Protein AF-A0A7S2XD18-F1 (afdb_monomer)

Structure (mmCIF, N/CA/C/O backbone):
data_AF-A0A7S2XD18-F1
#
_entry.id   AF-A0A7S2XD18-F1
#
loop_
_atom_site.group_PDB
_atom_site.id
_atom_site.type_symbol
_atom_site.label_atom_id
_atom_site.label_alt_id
_atom_site.label_comp_id
_atom_site.label_asym_id
_atom_site.label_entity_id
_atom_site.label_seq_id
_atom_site.pdbx_PDB_ins_code
_atom_site.Cartn_x
_atom_site.Cartn_y
_atom_site.Cartn_z
_atom_site.occupancy
_atom_site.B_iso_or_equiv
_atom_site.auth_seq_id
_atom_site.auth_comp_id
_atom_site.auth_asym_id
_atom_site.auth_atom_id
_atom_site.pdbx_PDB_model_num
ATOM 1 N N . VAL A 1 1 ? -4.435 -22.386 -17.577 1.00 30.14 1 VAL A N 1
ATOM 2 C CA . VAL A 1 1 ? -3.535 -21.471 -16.841 1.00 30.14 1 VAL A CA 1
ATOM 3 C C . VAL A 1 1 ? -3.548 -20.184 -17.630 1.00 30.14 1 VAL A C 1
ATOM 5 O O . VAL A 1 1 ? -3.120 -20.205 -18.775 1.00 30.14 1 VAL A O 1
ATOM 8 N N . ASP A 1 2 ? -4.208 -19.166 -17.094 1.00 24.86 2 ASP A N 1
ATOM 9 C CA . ASP A 1 2 ? -4.514 -17.919 -17.797 1.00 24.86 2 ASP A CA 1
ATOM 10 C C . ASP A 1 2 ? -3.217 -17.136 -18.075 1.00 24.86 2 ASP A C 1
ATOM 12 O O . ASP A 1 2 ? -2.411 -16.935 -17.165 1.00 24.86 2 ASP A O 1
ATOM 16 N N . GLN A 1 3 ? -2.965 -16.776 -19.336 1.00 26.70 3 GLN A N 1
ATOM 17 C CA . GLN A 1 3 ? -1.695 -16.186 -19.798 1.00 26.70 3 GLN A CA 1
ATOM 18 C C . GLN A 1 3 ? -1.541 -14.700 -19.425 1.00 26.70 3 GLN A C 1
ATOM 20 O O . GLN A 1 3 ? -0.459 -14.142 -19.593 1.00 26.70 3 GLN A O 1
ATOM 25 N N . ASN A 1 4 ? -2.579 -14.093 -18.842 1.00 27.31 4 ASN A N 1
ATOM 26 C CA . ASN A 1 4 ? -2.616 -12.675 -18.479 1.00 27.31 4 ASN A CA 1
ATOM 27 C C . ASN A 1 4 ? -2.188 -12.371 -17.026 1.00 27.31 4 ASN A C 1
ATOM 29 O O . ASN A 1 4 ? -2.134 -11.209 -16.638 1.00 27.31 4 ASN A O 1
ATOM 33 N N . ASP A 1 5 ? -1.848 -13.379 -16.213 1.00 35.34 5 ASP A N 1
ATOM 34 C CA . ASP A 1 5 ? -1.562 -13.198 -14.771 1.00 35.34 5 ASP A CA 1
ATOM 35 C C . ASP A 1 5 ? -0.052 -13.137 -14.435 1.00 35.34 5 ASP A C 1
ATOM 37 O O . ASP A 1 5 ? 0.341 -13.152 -13.273 1.00 35.34 5 ASP A O 1
ATOM 41 N N . ILE A 1 6 ? 0.832 -13.088 -15.443 1.00 34.28 6 ILE A N 1
ATOM 42 C CA . ILE A 1 6 ? 2.294 -13.136 -15.224 1.00 34.28 6 ILE A CA 1
ATOM 43 C C . ILE A 1 6 ? 2.855 -11.789 -14.739 1.00 34.28 6 ILE A C 1
ATOM 45 O O . ILE A 1 6 ? 3.889 -11.770 -14.074 1.00 34.28 6 ILE A O 1
ATOM 49 N N . ILE A 1 7 ? 2.185 -10.671 -15.036 1.00 35.84 7 ILE A N 1
ATOM 50 C CA . ILE A 1 7 ? 2.693 -9.331 -14.692 1.00 35.84 7 ILE A CA 1
ATOM 51 C C . ILE A 1 7 ? 1.940 -8.718 -13.508 1.00 35.84 7 ILE A C 1
ATOM 53 O O . ILE A 1 7 ? 2.562 -8.108 -12.640 1.00 35.84 7 ILE A O 1
ATOM 57 N N . GLY A 1 8 ? 0.631 -8.964 -13.390 1.00 29.08 8 GLY A N 1
ATOM 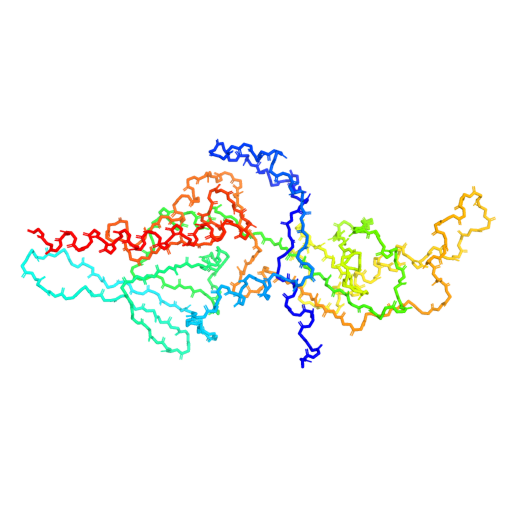58 C CA . GLY A 1 8 ? -0.199 -8.394 -12.322 1.00 29.08 8 GLY A CA 1
ATOM 59 C C . GLY A 1 8 ? 0.145 -8.886 -10.909 1.00 29.08 8 GLY A C 1
ATOM 60 O O . GLY A 1 8 ? 0.028 -8.127 -9.947 1.00 29.08 8 GLY A O 1
ATOM 61 N N . SER A 1 9 ? 0.616 -10.132 -10.753 1.00 32.03 9 SER A N 1
ATOM 62 C CA . SER A 1 9 ? 0.867 -10.718 -9.425 1.00 32.03 9 SER A CA 1
ATOM 63 C C . SER A 1 9 ? 2.211 -10.348 -8.788 1.00 32.03 9 SER A C 1
ATOM 65 O O . SER A 1 9 ? 2.393 -10.579 -7.589 1.00 32.03 9 SER A O 1
ATOM 67 N N . ASP A 1 10 ? 3.144 -9.792 -9.569 1.00 37.97 10 ASP A N 1
ATOM 68 C CA . ASP A 1 10 ? 4.567 -9.679 -9.205 1.00 37.97 10 ASP A CA 1
ATOM 69 C C . ASP A 1 10 ? 5.016 -8.241 -8.879 1.00 37.97 10 ASP A C 1
ATOM 71 O O . ASP A 1 10 ? 6.121 -8.021 -8.380 1.00 37.97 10 ASP A O 1
ATOM 75 N N . ILE A 1 11 ? 4.144 -7.252 -9.086 1.00 41.41 11 ILE A N 1
ATOM 76 C CA . ILE A 1 11 ? 4.423 -5.828 -8.823 1.00 41.41 11 ILE A CA 1
ATOM 77 C C . ILE A 1 11 ? 4.414 -5.509 -7.320 1.00 41.41 11 ILE 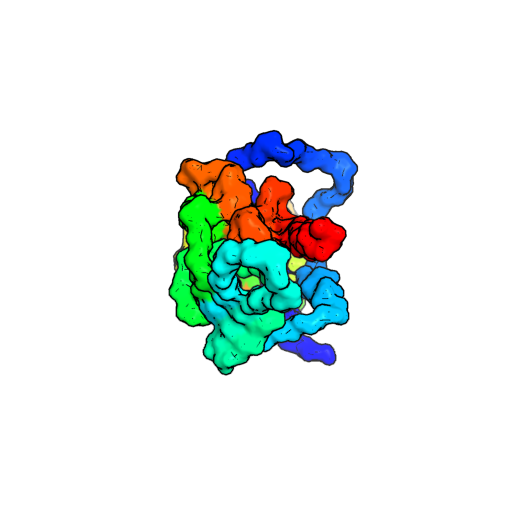A C 1
ATOM 79 O O . ILE A 1 11 ? 5.146 -4.624 -6.849 1.00 41.41 11 ILE A O 1
ATOM 83 N N . TYR A 1 12 ? 3.643 -6.280 -6.548 1.00 40.59 12 TYR A N 1
ATOM 84 C CA . TYR A 1 12 ? 3.527 -6.156 -5.101 1.00 40.59 12 TYR A CA 1
ATOM 85 C C . TYR A 1 12 ? 4.813 -6.641 -4.410 1.00 40.59 12 TYR A C 1
ATOM 87 O O . TYR A 1 12 ? 5.001 -7.825 -4.138 1.00 40.59 12 TYR A O 1
ATOM 95 N N . ASN A 1 13 ? 5.643 -5.661 -4.049 1.00 46.59 13 ASN A N 1
ATOM 96 C CA . ASN A 1 13 ? 6.672 -5.710 -3.005 1.00 46.59 13 ASN A CA 1
ATOM 97 C C . ASN A 1 13 ? 8.005 -6.378 -3.379 1.00 46.59 13 ASN A C 1
ATOM 99 O O . ASN A 1 13 ? 8.200 -7.586 -3.286 1.00 46.59 13 ASN A O 1
ATOM 103 N N . PHE A 1 14 ? 8.969 -5.512 -3.707 1.00 39.47 14 PHE A N 1
ATOM 104 C CA . PHE A 1 14 ? 10.392 -5.835 -3.760 1.00 39.47 14 PHE A CA 1
ATOM 105 C C . PHE A 1 14 ? 11.128 -4.672 -3.100 1.00 39.47 14 PHE A C 1
ATOM 107 O O . PHE A 1 14 ? 11.166 -3.599 -3.694 1.00 39.47 14 PHE A O 1
ATOM 114 N N . GLN A 1 15 ? 11.618 -4.842 -1.870 1.00 41.03 15 GLN A N 1
ATOM 115 C CA . GLN A 1 15 ? 12.517 -3.874 -1.242 1.00 41.03 15 GLN A CA 1
ATOM 116 C C . GLN A 1 15 ? 13.242 -4.497 -0.047 1.00 41.03 15 GLN A C 1
ATOM 118 O O . GLN A 1 15 ? 12.698 -4.558 1.047 1.00 41.03 15 GLN A O 1
ATOM 123 N N . TYR A 1 16 ? 14.474 -4.942 -0.274 1.00 34.84 16 TYR A N 1
ATOM 124 C CA . TYR A 1 16 ? 15.559 -4.925 0.707 1.00 34.84 16 TYR A CA 1
ATOM 125 C C . TYR A 1 16 ? 16.858 -4.866 -0.101 1.00 34.84 16 TYR A C 1
ATOM 127 O O . TYR A 1 16 ? 17.108 -5.747 -0.922 1.00 34.84 16 TYR A O 1
ATOM 135 N N . SER A 1 17 ? 17.546 -3.721 -0.025 1.00 28.25 17 SER A N 1
ATOM 136 C CA . SER A 1 17 ? 19.014 -3.566 -0.157 1.00 28.25 17 SER A CA 1
ATOM 137 C C . SER A 1 17 ? 19.467 -2.128 -0.448 1.00 28.25 17 SER A C 1
ATOM 139 O O . SER A 1 17 ? 20.645 -1.844 -0.277 1.00 28.25 17 SER A O 1
ATOM 141 N N . LEU A 1 18 ? 18.588 -1.183 -0.806 1.00 31.05 18 LEU A N 1
ATOM 142 C CA . LEU A 1 18 ? 18.989 0.224 -0.994 1.00 31.05 18 LEU A CA 1
ATOM 143 C C . LEU A 1 18 ? 17.990 1.193 -0.355 1.00 31.05 18 LEU A C 1
ATOM 145 O O . LEU A 1 18 ? 17.278 1.933 -1.023 1.00 31.05 18 LEU A O 1
ATOM 149 N N . GLN A 1 19 ? 17.919 1.174 0.976 1.00 34.31 19 GLN A N 1
ATOM 150 C CA . GLN A 1 19 ? 17.353 2.290 1.736 1.00 34.31 19 GLN A CA 1
ATOM 151 C C . GLN A 1 19 ? 18.447 3.332 1.971 1.00 34.31 19 GLN A C 1
ATOM 153 O O . GLN A 1 19 ? 19.072 3.355 3.026 1.00 34.31 19 GLN A O 1
ATOM 158 N N . LEU A 1 20 ? 18.680 4.194 0.986 1.00 27.36 20 LEU A N 1
ATOM 159 C CA . LEU A 1 20 ? 19.394 5.450 1.196 1.00 27.36 20 LEU A CA 1
ATOM 160 C C . LEU A 1 20 ? 18.692 6.549 0.403 1.00 27.36 20 LEU A C 1
ATOM 162 O O . LEU A 1 20 ? 19.089 6.880 -0.708 1.00 27.36 20 LEU A O 1
ATOM 166 N N . ASP A 1 21 ? 17.664 7.142 1.006 1.00 29.78 21 ASP A N 1
ATOM 167 C CA . ASP A 1 21 ? 17.426 8.562 0.781 1.00 29.78 21 ASP A CA 1
ATOM 168 C C . ASP A 1 21 ? 18.203 9.315 1.866 1.00 29.78 21 ASP A C 1
ATOM 170 O O . ASP A 1 21 ? 17.867 9.269 3.050 1.00 29.78 21 ASP A O 1
ATOM 174 N N . VAL A 1 22 ? 19.292 9.972 1.466 1.00 26.02 22 VAL A N 1
ATOM 175 C CA . VAL A 1 22 ? 20.216 10.692 2.360 1.00 26.02 22 VAL A CA 1
ATOM 176 C C . VAL A 1 22 ? 19.515 11.867 3.069 1.00 26.02 22 VAL A C 1
ATOM 178 O O . VAL A 1 22 ? 20.040 12.410 4.040 1.00 26.02 22 VAL A O 1
ATOM 181 N N . ARG A 1 23 ? 18.300 12.251 2.645 1.00 27.81 23 ARG A N 1
ATOM 182 C CA . ARG A 1 23 ? 17.529 13.347 3.257 1.00 27.81 23 ARG A CA 1
ATOM 183 C C . ARG A 1 23 ? 16.490 12.907 4.289 1.00 27.81 23 ARG A C 1
ATOM 185 O O . ARG A 1 23 ? 16.097 13.732 5.118 1.00 27.81 23 ARG A O 1
ATOM 192 N N . VAL A 1 24 ? 16.086 11.637 4.310 1.00 33.94 24 VAL A N 1
ATOM 193 C CA . VAL A 1 24 ? 15.175 11.098 5.332 1.00 33.94 24 VAL A CA 1
ATOM 194 C C . VAL A 1 24 ? 16.001 10.270 6.305 1.00 33.94 24 VAL A C 1
ATOM 196 O O . VAL A 1 24 ? 16.138 9.059 6.169 1.00 33.94 24 VAL A O 1
ATOM 199 N N . ALA A 1 25 ? 16.599 10.951 7.284 1.00 30.05 25 ALA A N 1
ATOM 200 C CA . ALA A 1 25 ? 17.365 10.318 8.347 1.00 30.05 25 ALA A CA 1
ATOM 201 C C . ALA A 1 25 ? 16.532 9.218 9.031 1.00 30.05 25 ALA A C 1
ATOM 203 O O . ALA A 1 25 ? 15.645 9.504 9.836 1.00 30.05 25 ALA A O 1
ATOM 204 N N . GLN A 1 26 ? 16.830 7.952 8.730 1.00 38.09 26 GLN A N 1
ATOM 205 C CA . GLN A 1 26 ? 16.407 6.837 9.563 1.00 38.09 26 GLN A CA 1
ATOM 206 C C . GLN A 1 26 ? 17.171 6.954 10.883 1.00 38.09 26 GLN A C 1
ATOM 208 O O . GLN A 1 26 ? 18.347 6.601 10.982 1.00 38.09 26 GLN A O 1
ATOM 213 N N . THR A 1 27 ? 16.523 7.482 11.918 1.00 37.97 27 THR A N 1
ATOM 214 C CA . THR A 1 27 ? 17.028 7.293 13.274 1.00 37.97 27 THR A CA 1
ATOM 215 C C . THR A 1 27 ? 16.913 5.802 13.576 1.00 37.97 27 THR A C 1
ATOM 217 O O . THR A 1 27 ? 15.854 5.200 13.436 1.00 37.97 27 THR A O 1
ATOM 220 N N . ARG A 1 28 ? 18.029 5.156 13.915 1.00 45.81 28 ARG A N 1
ATOM 221 C CA . ARG A 1 28 ? 18.042 3.747 14.322 1.00 45.81 28 ARG A CA 1
ATOM 222 C C . ARG A 1 28 ? 17.102 3.597 15.523 1.00 45.81 28 ARG A C 1
ATOM 224 O O . ARG A 1 28 ? 17.262 4.350 16.481 1.00 45.81 28 ARG A O 1
ATOM 231 N N . ASN A 1 29 ? 16.128 2.680 15.487 1.00 51.81 29 ASN A N 1
ATOM 232 C CA . ASN A 1 29 ? 15.270 2.434 16.651 1.00 51.81 29 ASN A CA 1
ATOM 233 C C . ASN A 1 29 ? 16.146 1.895 17.794 1.00 51.81 29 ASN A C 1
ATOM 235 O O . ASN A 1 29 ? 16.618 0.764 17.687 1.00 51.81 29 ASN A O 1
ATOM 239 N N . PRO A 1 30 ? 16.367 2.643 18.891 1.00 50.69 30 PRO A N 1
ATOM 240 C CA . PRO A 1 30 ? 17.243 2.189 19.968 1.00 50.69 30 PRO A CA 1
ATOM 241 C C . PRO A 1 30 ? 16.679 0.969 20.716 1.00 50.69 30 PRO A C 1
ATOM 243 O O . PRO A 1 30 ? 17.416 0.316 21.448 1.00 50.69 30 PRO A O 1
ATOM 246 N N . LYS A 1 31 ? 15.387 0.645 20.536 1.00 49.69 31 LYS A N 1
ATOM 247 C CA . LYS A 1 31 ? 14.726 -0.525 21.138 1.00 49.69 31 LYS A CA 1
ATOM 248 C C . LYS A 1 31 ? 14.892 -1.816 20.323 1.00 49.69 31 LYS A C 1
ATOM 250 O O . LYS A 1 31 ? 14.541 -2.881 20.822 1.00 49.69 31 LYS A O 1
ATOM 255 N N . VAL A 1 32 ? 15.392 -1.742 19.086 1.00 46.91 32 VAL A N 1
ATOM 256 C CA . VAL A 1 32 ? 15.634 -2.915 18.231 1.00 46.91 32 VAL A CA 1
ATOM 257 C C . VAL A 1 32 ? 17.139 -3.152 18.182 1.00 46.91 32 VAL A C 1
ATOM 259 O O . VAL A 1 32 ? 17.897 -2.299 17.723 1.00 46.91 32 VAL A O 1
ATOM 262 N N . GLY A 1 33 ? 17.576 -4.302 18.704 1.00 43.06 33 GLY A N 1
ATOM 263 C CA . GLY A 1 33 ? 18.982 -4.703 18.669 1.00 43.06 33 GLY A CA 1
ATOM 264 C C . GLY A 1 33 ? 19.528 -4.776 17.235 1.00 43.06 33 GLY A C 1
ATOM 265 O O . GLY A 1 33 ? 18.753 -4.818 16.277 1.00 43.06 33 GLY A O 1
ATOM 266 N N . PRO A 1 34 ? 20.860 -4.777 17.046 1.00 40.34 34 PRO A N 1
ATOM 267 C CA . PRO A 1 34 ? 21.442 -5.008 15.729 1.00 40.34 34 PRO A CA 1
ATOM 268 C C . PRO A 1 34 ? 20.911 -6.326 15.150 1.00 40.34 34 PRO A C 1
ATOM 270 O O . PRO A 1 34 ? 20.865 -7.334 15.853 1.00 40.34 34 PRO A O 1
ATOM 273 N N . ILE A 1 35 ? 20.518 -6.310 13.872 1.00 44.97 35 ILE A N 1
ATOM 274 C CA . ILE A 1 35 ? 20.245 -7.541 13.122 1.00 44.97 35 ILE A CA 1
ATOM 275 C C . ILE A 1 35 ? 21.529 -8.369 13.190 1.00 44.97 35 ILE A C 1
ATOM 277 O O . ILE A 1 35 ? 22.592 -7.875 12.808 1.00 44.97 35 ILE A O 1
ATOM 281 N N . ASN A 1 36 ? 21.445 -9.575 13.750 1.00 38.62 36 ASN A N 1
ATOM 282 C CA . ASN A 1 36 ? 22.604 -10.433 13.930 1.00 38.62 36 ASN A CA 1
ATOM 283 C C . ASN A 1 36 ? 23.102 -10.884 12.545 1.00 38.62 36 ASN A C 1
ATOM 285 O O . ASN A 1 36 ? 22.368 -11.583 11.846 1.00 38.62 36 ASN A O 1
ATOM 289 N N . PRO A 1 37 ? 24.335 -10.539 12.131 1.00 42.09 37 PRO A N 1
ATOM 290 C CA . PRO A 1 37 ? 24.884 -10.998 10.854 1.00 42.09 37 PRO A CA 1
ATOM 291 C C . PRO A 1 37 ? 24.956 -12.532 10.752 1.00 42.09 37 PRO A C 1
ATOM 293 O O . PRO A 1 37 ? 25.042 -13.073 9.652 1.00 42.09 37 PRO A O 1
ATOM 296 N N . ALA A 1 38 ? 24.909 -13.234 11.892 1.00 41.16 38 ALA A N 1
ATOM 297 C CA . ALA A 1 38 ? 24.944 -14.691 11.975 1.00 41.16 38 ALA A CA 1
ATOM 298 C C . ALA A 1 38 ? 23.645 -15.395 11.532 1.00 41.16 38 ALA A C 1
ATOM 300 O O . ALA A 1 38 ? 23.657 -16.617 11.403 1.00 41.16 38 ALA A O 1
ATOM 301 N N . ASP A 1 39 ? 22.559 -14.668 11.231 1.00 48.44 39 ASP A N 1
ATOM 302 C CA . ASP A 1 39 ? 21.312 -15.267 10.715 1.00 48.44 39 ASP A CA 1
ATOM 303 C C . ASP A 1 39 ? 21.410 -15.689 9.224 1.00 48.44 39 ASP A C 1
ATOM 305 O O . ASP A 1 39 ? 20.464 -16.227 8.650 1.00 48.44 39 ASP A O 1
ATOM 309 N N . GLY A 1 40 ? 22.583 -15.514 8.595 1.00 41.56 40 GLY A N 1
ATOM 310 C CA . GLY A 1 40 ? 23.129 -16.415 7.565 1.00 41.56 40 GLY A CA 1
ATOM 311 C C . GLY A 1 40 ? 22.492 -16.425 6.169 1.00 41.56 40 GLY A C 1
ATOM 312 O O . GLY A 1 40 ? 23.075 -16.988 5.242 1.00 41.56 40 GLY A O 1
ATOM 313 N N . ALA A 1 41 ? 21.343 -15.796 5.954 1.00 52.44 41 ALA A N 1
ATOM 314 C CA . ALA A 1 41 ? 20.733 -15.691 4.634 1.00 52.44 41 ALA A CA 1
ATOM 315 C C . ALA A 1 41 ? 20.684 -14.221 4.213 1.00 52.44 41 ALA A C 1
ATOM 317 O O . ALA A 1 41 ? 19.779 -13.495 4.606 1.00 52.44 41 ALA A O 1
ATOM 318 N N . GLY A 1 42 ? 21.661 -13.778 3.414 1.00 57.03 42 GLY A N 1
ATOM 319 C CA . GLY A 1 42 ? 21.575 -12.481 2.733 1.00 57.03 42 GLY A CA 1
ATOM 320 C C . GLY A 1 42 ? 20.281 -12.343 1.919 1.00 57.03 42 GLY A C 1
ATOM 321 O O . GLY A 1 42 ? 19.594 -13.338 1.674 1.00 57.03 42 GLY A O 1
ATOM 322 N N . ASP A 1 43 ? 19.966 -11.120 1.486 1.00 67.50 43 ASP A N 1
ATOM 323 C CA . ASP A 1 43 ? 18.706 -10.794 0.809 1.00 67.50 43 ASP A CA 1
ATOM 324 C C . ASP A 1 43 ? 18.364 -11.780 -0.325 1.00 67.50 43 ASP A C 1
ATOM 326 O O . ASP A 1 43 ? 19.209 -12.173 -1.138 1.00 67.50 43 ASP A O 1
ATOM 330 N N . ARG A 1 44 ? 17.096 -12.211 -0.367 1.00 72.56 44 ARG A N 1
ATOM 331 C CA . ARG A 1 44 ? 16.576 -13.182 -1.340 1.00 72.56 44 ARG A CA 1
ATOM 332 C C . ARG A 1 44 ? 15.385 -12.611 -2.097 1.00 72.56 44 ARG A C 1
ATOM 334 O O . ARG A 1 44 ? 14.519 -11.958 -1.518 1.00 72.56 44 ARG A O 1
ATOM 341 N N . LEU A 1 45 ? 15.292 -12.953 -3.380 1.00 70.44 45 LEU A N 1
ATOM 342 C CA . LEU A 1 45 ? 14.119 -12.688 -4.209 1.00 70.44 45 LEU A CA 1
ATOM 343 C C . LEU A 1 45 ? 13.219 -13.928 -4.278 1.00 70.44 45 LEU A C 1
ATOM 345 O O . LEU A 1 45 ? 13.668 -15.029 -4.593 1.00 70.44 45 LEU A O 1
ATOM 349 N N . LEU A 1 46 ? 11.920 -13.737 -4.042 1.00 75.06 46 LEU A N 1
ATOM 350 C CA . LEU A 1 46 ? 10.904 -14.753 -4.308 1.00 75.06 46 LEU A CA 1
ATOM 351 C C . LEU A 1 46 ? 10.538 -14.737 -5.799 1.00 75.06 46 LEU A C 1
ATOM 353 O O . LEU A 1 46 ? 9.580 -14.085 -6.205 1.00 75.06 46 LEU A O 1
ATOM 357 N N . CYS A 1 47 ? 11.271 -15.483 -6.630 1.00 72.19 47 CYS A N 1
ATOM 358 C CA . CYS A 1 47 ? 11.107 -15.473 -8.095 1.00 72.19 47 CYS A CA 1
ATOM 359 C C . CYS A 1 47 ? 9.728 -15.952 -8.601 1.00 72.19 47 CYS A C 1
ATOM 361 O O . CYS A 1 47 ? 9.401 -15.788 -9.776 1.00 72.19 47 CYS A O 1
ATOM 363 N N . LYS A 1 48 ? 8.904 -16.557 -7.739 1.00 73.50 48 LYS A N 1
ATOM 364 C CA . LYS A 1 48 ? 7.511 -16.940 -8.043 1.00 73.50 48 LYS A CA 1
ATOM 365 C C . LYS A 1 48 ? 6.479 -15.879 -7.623 1.00 73.50 48 LYS A C 1
ATOM 367 O O . LYS A 1 48 ? 5.287 -16.145 -7.730 1.00 73.50 48 LYS A O 1
ATOM 372 N N . GLY A 1 49 ? 6.936 -14.725 -7.137 1.00 71.88 49 GLY A N 1
ATOM 373 C CA . GLY A 1 49 ? 6.094 -13.668 -6.585 1.00 71.88 49 GLY A CA 1
ATOM 374 C C . GLY A 1 49 ? 5.682 -13.933 -5.133 1.00 71.88 49 GLY A C 1
ATOM 375 O O . GLY A 1 49 ? 5.600 -15.077 -4.677 1.00 71.88 49 GLY A O 1
ATOM 376 N N . TYR A 1 50 ? 5.397 -12.860 -4.389 1.00 72.94 50 TYR A N 1
ATOM 377 C CA . TYR A 1 50 ? 4.907 -12.947 -3.006 1.00 72.94 50 TYR A CA 1
ATOM 378 C C . TYR A 1 50 ? 3.453 -13.439 -2.925 1.00 72.94 50 TYR A C 1
ATOM 380 O O . TYR A 1 50 ? 3.072 -14.083 -1.948 1.00 72.94 50 TYR A O 1
ATOM 388 N N . SER A 1 51 ? 2.626 -13.160 -3.939 1.00 78.56 51 SER A N 1
ATOM 389 C CA . SER A 1 51 ? 1.185 -13.441 -3.886 1.00 78.56 51 SER A CA 1
ATOM 390 C C . SER A 1 51 ? 0.855 -14.940 -3.769 1.00 78.56 51 SER A C 1
ATOM 392 O O . SER A 1 51 ? 0.146 -15.304 -2.825 1.00 78.56 51 SER A O 1
ATOM 394 N N . PRO A 1 52 ? 1.382 -15.848 -4.619 1.00 72.88 52 PRO A N 1
ATOM 395 C CA . PRO A 1 52 ? 1.071 -17.275 -4.504 1.00 72.88 52 PRO A CA 1
ATOM 396 C C . PRO A 1 52 ? 1.589 -17.907 -3.210 1.00 72.88 52 PRO A C 1
ATOM 398 O O . PRO A 1 52 ? 0.907 -18.739 -2.615 1.00 72.88 52 PRO A O 1
ATOM 401 N N . PHE A 1 53 ? 2.791 -17.511 -2.783 1.00 75.12 53 PHE A N 1
ATOM 402 C CA . PHE A 1 53 ? 3.475 -18.104 -1.635 1.00 75.12 53 PHE A CA 1
ATOM 403 C C . PHE A 1 53 ? 2.943 -17.598 -0.295 1.00 75.12 53 PHE A C 1
ATOM 405 O O . PHE A 1 53 ? 2.783 -18.391 0.626 1.00 75.12 53 PHE A O 1
ATOM 412 N N . LEU A 1 54 ? 2.673 -16.296 -0.180 1.00 79.31 54 LEU A N 1
ATOM 413 C CA . LEU A 1 54 ? 2.297 -15.674 1.085 1.00 79.31 54 LEU A CA 1
ATOM 414 C C . LEU A 1 54 ? 0.805 -15.352 1.126 1.00 79.31 54 LEU A C 1
ATOM 416 O O . LEU A 1 54 ? 0.087 -15.882 1.965 1.00 79.31 54 LEU A O 1
ATOM 420 N N . VAL A 1 55 ? 0.317 -14.509 0.213 1.00 82.56 55 VAL A N 1
ATOM 421 C CA . VAL A 1 55 ? -1.051 -13.966 0.294 1.00 82.56 55 VAL A CA 1
ATOM 422 C C . VAL A 1 55 ? -2.097 -15.060 0.084 1.00 82.56 55 VAL A C 1
ATOM 424 O O . VAL A 1 55 ? -2.954 -15.267 0.941 1.00 82.56 55 VAL A O 1
ATOM 427 N N . LYS A 1 56 ? -2.007 -15.809 -1.024 1.00 86.00 56 LYS A N 1
ATOM 428 C CA . LYS A 1 56 ? -2.941 -16.905 -1.337 1.00 86.00 56 LYS A CA 1
ATOM 429 C C . LYS A 1 56 ? -2.830 -18.046 -0.321 1.00 86.00 56 LYS A C 1
ATOM 431 O O . LYS A 1 56 ? -3.839 -18.662 0.013 1.00 86.00 56 LYS A O 1
ATOM 436 N N . HIS A 1 57 ? -1.626 -18.305 0.191 1.00 89.50 57 HIS A N 1
ATOM 437 C CA . HIS A 1 57 ? -1.403 -19.314 1.223 1.00 89.50 57 HIS A CA 1
ATOM 438 C C . HIS A 1 57 ? -2.075 -18.936 2.548 1.00 89.50 57 HIS A C 1
ATOM 440 O O . HIS A 1 57 ? -2.849 -19.730 3.077 1.00 89.50 57 HIS A O 1
ATOM 446 N N . LEU A 1 58 ? -1.841 -17.718 3.051 1.00 89.69 58 LEU A N 1
ATOM 447 C CA . LEU A 1 58 ? -2.434 -17.231 4.301 1.00 89.69 58 LEU A CA 1
ATOM 448 C C . LEU A 1 58 ? -3.956 -17.069 4.205 1.00 89.69 58 LEU A C 1
ATOM 450 O O . LEU A 1 58 ? -4.656 -17.285 5.187 1.00 89.69 58 LEU A O 1
ATOM 454 N N . ALA A 1 59 ? -4.483 -16.737 3.024 1.00 91.25 59 ALA A N 1
ATOM 455 C CA . ALA A 1 59 ? -5.922 -16.630 2.799 1.00 91.25 59 ALA A CA 1
ATOM 456 C C . ALA A 1 59 ? -6.644 -17.993 2.769 1.00 91.25 59 ALA A C 1
ATOM 458 O O . ALA A 1 59 ? -7.876 -18.041 2.827 1.00 91.25 59 ALA A O 1
ATOM 459 N N . LYS A 1 60 ? -5.920 -19.117 2.669 1.00 94.12 60 LYS A N 1
ATOM 460 C CA . LYS A 1 60 ? -6.530 -20.447 2.572 1.00 94.12 60 LYS A CA 1
ATOM 461 C C . LYS A 1 60 ? -7.328 -20.766 3.840 1.00 94.12 60 LYS A C 1
ATOM 463 O O . LYS A 1 60 ? -6.794 -20.790 4.941 1.00 94.12 60 LYS A O 1
ATOM 468 N N . GLY A 1 61 ? -8.619 -21.052 3.670 1.00 94.25 61 GLY A N 1
ATOM 469 C CA . GLY A 1 61 ? -9.533 -21.330 4.784 1.00 94.25 61 GLY A CA 1
ATOM 470 C C . GLY A 1 61 ? -10.076 -20.079 5.484 1.00 94.25 61 GLY A C 1
ATOM 471 O O . GLY A 1 61 ? -10.896 -20.206 6.392 1.00 94.25 61 GLY A O 1
ATOM 472 N N . MET A 1 62 ? -9.682 -18.876 5.052 1.00 94.69 62 MET A N 1
ATOM 473 C CA . MET A 1 62 ? -10.268 -17.623 5.520 1.00 94.69 62 MET A CA 1
ATOM 474 C C . MET A 1 62 ? -11.439 -17.200 4.630 1.00 94.69 62 MET A C 1
ATOM 476 O O . MET A 1 62 ? -11.418 -17.351 3.409 1.00 94.69 62 MET A O 1
ATOM 480 N N . ARG A 1 63 ? -12.463 -16.596 5.238 1.00 95.38 63 ARG A N 1
ATOM 481 C CA . ARG A 1 63 ? -13.522 -15.909 4.492 1.00 95.38 63 ARG A CA 1
ATOM 482 C C . ARG A 1 63 ? -13.035 -14.515 4.089 1.00 95.38 63 ARG A C 1
ATOM 484 O O . ARG A 1 63 ? -13.208 -13.557 4.839 1.00 95.38 63 ARG A O 1
ATOM 491 N N . CYS A 1 64 ? -12.451 -14.403 2.903 1.00 94.00 64 CYS A N 1
ATOM 492 C CA . CYS A 1 64 ? -12.038 -13.127 2.318 1.00 94.00 64 CYS A CA 1
ATOM 493 C C . CYS A 1 64 ? -13.174 -12.543 1.465 1.00 94.00 64 CYS A C 1
ATOM 495 O O . CYS A 1 64 ? -13.632 -13.181 0.522 1.00 94.00 64 CYS A O 1
ATOM 497 N N . MET A 1 65 ? -13.639 -11.335 1.795 1.00 94.75 65 MET A N 1
ATOM 498 C CA . MET A 1 65 ? -14.699 -10.645 1.049 1.00 94.75 65 MET A CA 1
ATOM 499 C C . MET A 1 65 ? -14.087 -9.512 0.222 1.00 94.75 65 MET A C 1
ATOM 501 O O . MET A 1 65 ? -13.763 -8.458 0.764 1.00 94.75 65 MET A O 1
ATOM 505 N N . THR A 1 66 ? -13.901 -9.740 -1.078 1.00 93.81 66 THR A N 1
ATOM 506 C CA . THR A 1 66 ? -13.386 -8.735 -2.021 1.00 93.81 66 THR A CA 1
ATOM 507 C C . THR A 1 66 ? -14.497 -7.787 -2.486 1.00 93.81 66 THR A C 1
ATOM 509 O O . THR A 1 66 ? -15.684 -8.057 -2.292 1.00 93.81 66 THR A O 1
ATOM 512 N N . GLY A 1 67 ? -14.123 -6.626 -3.035 1.00 94.00 67 GLY A N 1
ATOM 513 C CA . GLY A 1 67 ? -15.081 -5.597 -3.472 1.00 94.00 67 GLY A CA 1
ATOM 514 C C . GLY A 1 67 ? -15.839 -4.899 -2.332 1.00 94.00 67 GLY A C 1
ATOM 515 O O . GLY A 1 67 ? -16.765 -4.136 -2.585 1.00 94.00 67 GLY A O 1
ATOM 516 N N . LYS A 1 68 ? -15.469 -5.148 -1.068 1.00 96.19 68 LYS A N 1
ATOM 517 C CA . LYS A 1 68 ? -16.098 -4.553 0.120 1.00 96.19 68 LYS A CA 1
ATOM 518 C C . LYS A 1 68 ? -15.240 -3.420 0.685 1.00 96.19 68 LYS A C 1
ATOM 520 O O . LYS A 1 68 ? -14.474 -3.628 1.621 1.00 96.19 68 LYS A O 1
ATOM 525 N N . SER A 1 69 ? -15.385 -2.211 0.140 1.00 97.44 69 SER A N 1
ATOM 526 C CA . SER A 1 69 ? -14.731 -1.020 0.704 1.00 97.44 69 SER A CA 1
ATOM 527 C C . SER A 1 69 ? -15.455 -0.565 1.974 1.00 97.44 69 SER A C 1
ATOM 529 O O . SER A 1 69 ? -16.641 -0.230 1.933 1.00 97.44 69 SER A O 1
ATOM 531 N N . VAL A 1 70 ? -14.765 -0.588 3.116 1.00 98.12 70 VAL A N 1
ATOM 532 C CA . VAL A 1 70 ? -15.306 -0.127 4.404 1.00 98.12 70 VAL A CA 1
ATOM 533 C C . VAL A 1 70 ? -15.385 1.400 4.402 1.00 98.12 70 VAL A C 1
ATOM 535 O O . VAL A 1 70 ? -14.422 2.077 4.070 1.00 98.12 70 VAL A O 1
ATOM 538 N N . GLN A 1 71 ? -16.535 1.941 4.801 1.00 97.94 71 GLN A N 1
ATOM 539 C CA . GLN A 1 71 ? -16.770 3.383 4.914 1.00 97.94 71 GLN A CA 1
ATOM 540 C C . GLN A 1 71 ? -16.875 3.838 6.369 1.00 97.94 71 GLN A C 1
ATOM 542 O O . GLN A 1 71 ? -16.525 4.971 6.696 1.00 97.94 71 GLN A O 1
ATOM 547 N N . ARG A 1 72 ? -17.407 2.988 7.254 1.00 98.06 72 ARG A N 1
ATOM 548 C CA . ARG A 1 72 ? -17.651 3.361 8.650 1.00 98.06 72 ARG A CA 1
ATOM 549 C C . ARG A 1 72 ? -17.484 2.186 9.600 1.00 98.06 72 ARG A C 1
ATOM 551 O O . ARG A 1 72 ? -17.970 1.090 9.324 1.00 98.06 72 ARG A O 1
ATOM 558 N N . ILE A 1 73 ? -16.851 2.452 10.739 1.00 97.69 73 ILE A N 1
ATOM 559 C CA . ILE A 1 73 ? -16.743 1.542 11.880 1.00 97.69 73 ILE A CA 1
ATOM 560 C C . ILE A 1 73 ? -17.380 2.239 13.083 1.00 97.69 73 ILE A C 1
ATOM 562 O O . ILE A 1 73 ? -16.813 3.191 13.619 1.00 97.69 73 ILE A O 1
ATOM 566 N N . SER A 1 74 ? -18.553 1.760 13.498 1.00 96.38 74 SER A N 1
ATOM 567 C CA . SER A 1 74 ? -19.320 2.318 14.614 1.00 96.38 74 SER A CA 1
ATOM 568 C C . SER A 1 74 ? -19.282 1.378 15.820 1.00 96.38 74 SER A C 1
ATOM 570 O O . SER A 1 74 ? -19.772 0.246 15.776 1.00 96.38 74 SER A O 1
ATOM 572 N N . ILE A 1 75 ? -18.707 1.862 16.914 1.00 92.12 75 ILE A N 1
ATOM 573 C CA . ILE A 1 75 ? -18.669 1.235 18.225 1.00 92.12 75 ILE A CA 1
ATOM 574 C C . ILE A 1 75 ? -19.811 1.831 19.057 1.00 92.12 75 ILE A C 1
ATOM 576 O O . ILE A 1 75 ? -19.803 3.025 19.358 1.00 92.12 75 ILE A O 1
ATOM 580 N N . PRO A 1 76 ? -20.807 1.030 19.453 1.00 84.75 76 PRO A N 1
ATOM 581 C CA . PRO A 1 76 ? -21.939 1.528 20.222 1.00 84.75 76 PRO A CA 1
ATOM 582 C C . PRO A 1 76 ? -21.497 2.121 21.566 1.00 84.75 76 PRO A C 1
ATOM 584 O O . PRO A 1 76 ? -20.688 1.529 22.283 1.00 84.75 76 PRO A O 1
ATOM 587 N N . HIS A 1 77 ? -22.064 3.278 21.925 1.00 67.31 77 HIS A N 1
ATOM 588 C CA . HIS A 1 77 ? -21.769 3.970 23.179 1.00 67.31 77 HIS A CA 1
ATOM 589 C C . HIS A 1 77 ? -21.970 3.052 24.394 1.00 67.31 77 HIS A C 1
ATOM 591 O O . HIS A 1 77 ? -23.084 2.630 24.718 1.00 67.31 77 HIS A O 1
ATOM 597 N N . LEU A 1 78 ? -20.879 2.783 25.110 1.00 56.69 78 LEU A N 1
ATOM 598 C CA . LEU A 1 78 ? -20.907 2.133 26.413 1.00 56.69 78 LEU A CA 1
ATOM 599 C C . LEU A 1 78 ? -21.425 3.146 27.444 1.00 56.69 78 LEU A C 1
ATOM 601 O O . LEU A 1 78 ? -20.650 3.926 27.994 1.00 56.69 78 LEU A O 1
ATOM 605 N N . LYS A 1 79 ? -22.730 3.140 27.749 1.00 51.91 79 LYS A N 1
ATOM 606 C CA . LYS A 1 79 ? -23.165 3.674 29.051 1.00 51.91 79 LYS A CA 1
ATOM 607 C C . LYS A 1 79 ? -22.458 2.850 30.142 1.00 51.91 79 LYS A C 1
ATOM 609 O O . LYS A 1 79 ? -22.383 1.625 29.985 1.00 51.91 79 LYS A O 1
ATOM 614 N N . PRO A 1 80 ? -21.935 3.465 31.219 1.00 51.03 80 PRO A N 1
ATOM 615 C CA . PRO A 1 80 ? -21.327 2.717 32.315 1.00 51.03 80 PRO A CA 1
ATOM 616 C C . PRO A 1 80 ? -22.304 1.637 32.795 1.00 51.03 80 PRO A C 1
ATOM 618 O O . PRO A 1 80 ? -23.481 1.909 33.043 1.00 51.03 80 PRO A O 1
ATOM 621 N N . ARG A 1 81 ? -21.841 0.381 32.826 1.00 53.75 81 ARG A N 1
ATOM 622 C CA . ARG A 1 81 ? -22.687 -0.768 33.171 1.00 53.75 81 ARG A CA 1
ATOM 623 C C . ARG A 1 81 ? -23.226 -0.590 34.588 1.00 53.75 81 ARG A C 1
ATOM 625 O O . ARG A 1 81 ? -22.453 -0.463 35.530 1.00 53.75 81 ARG A O 1
ATOM 632 N N . SER A 1 82 ? -24.541 -0.712 34.750 1.00 49.34 82 SER A N 1
ATOM 633 C CA . SER A 1 82 ? -25.096 -1.184 36.019 1.00 49.34 82 SER A CA 1
ATOM 634 C C . SER A 1 82 ? -24.642 -2.632 36.217 1.00 49.34 82 SER A C 1
ATOM 636 O O . SER A 1 82 ? -24.811 -3.463 35.316 1.00 49.34 82 SER A O 1
ATOM 638 N N . ALA A 1 83 ? -24.076 -2.936 37.387 1.00 53.34 83 ALA A N 1
ATOM 639 C CA . ALA A 1 83 ? -23.542 -4.250 37.756 1.00 53.34 83 ALA A CA 1
ATOM 640 C C . ALA A 1 83 ? -24.564 -5.407 37.646 1.00 53.34 83 ALA A C 1
ATOM 642 O O . ALA A 1 83 ? -24.185 -6.569 37.718 1.00 53.34 83 ALA A O 1
ATOM 643 N N . LYS A 1 84 ? -25.857 -5.114 37.432 1.00 45.09 84 LYS A N 1
ATOM 644 C CA . LYS A 1 84 ? -26.952 -6.098 37.442 1.00 45.09 84 LYS A CA 1
ATOM 645 C C . LYS A 1 84 ? -27.474 -6.539 36.062 1.00 45.09 84 LYS A C 1
ATOM 647 O O . LYS A 1 84 ? -28.392 -7.352 36.008 1.00 45.09 84 LYS A O 1
ATOM 652 N N . SER A 1 85 ? -26.937 -6.053 34.935 1.00 48.50 85 SER A N 1
ATOM 653 C CA . SER A 1 85 ? -27.476 -6.403 33.601 1.00 48.50 85 SER A CA 1
ATOM 654 C C . SER A 1 85 ? -26.718 -7.544 32.900 1.00 48.50 85 SER A C 1
ATOM 656 O O . SER A 1 85 ? -25.580 -7.374 32.451 1.00 48.50 85 SER A O 1
ATOM 658 N N . LYS A 1 86 ? -27.397 -8.691 32.727 1.00 51.44 86 LYS A N 1
ATOM 659 C CA . LYS A 1 86 ? -26.971 -9.868 31.933 1.00 51.44 86 LYS A CA 1
ATOM 660 C C . LYS A 1 86 ? -27.099 -9.676 30.400 1.00 51.44 86 LYS A C 1
ATOM 662 O O . LYS A 1 86 ? -27.160 -10.659 29.664 1.00 51.44 86 LYS A O 1
ATOM 667 N N . ARG A 1 87 ? -27.179 -8.445 29.869 1.00 55.22 87 ARG A N 1
ATOM 668 C CA . ARG A 1 87 ? -27.327 -8.225 28.410 1.00 55.22 87 ARG A CA 1
ATOM 669 C C . ARG A 1 87 ? -26.016 -8.445 27.637 1.00 55.22 87 ARG A C 1
ATOM 671 O O . ARG A 1 87 ? -24.938 -8.065 28.096 1.00 55.22 87 ARG A O 1
ATOM 678 N N . ARG A 1 88 ? -26.134 -9.028 26.430 1.00 60.94 88 ARG A N 1
ATOM 679 C CA . ARG A 1 88 ? -25.052 -9.145 25.427 1.00 60.94 88 ARG A CA 1
ATOM 680 C C . ARG A 1 88 ? -24.421 -7.772 25.162 1.00 60.94 88 ARG A C 1
ATOM 682 O O . ARG A 1 88 ? -25.136 -6.775 25.078 1.00 60.94 88 ARG A O 1
ATOM 689 N N . ARG A 1 89 ? -23.087 -7.740 25.020 1.00 67.56 89 ARG A N 1
ATOM 690 C CA . ARG A 1 89 ? -22.334 -6.534 24.626 1.00 67.56 89 ARG A CA 1
ATOM 691 C C . ARG A 1 89 ? -22.914 -6.008 23.306 1.00 67.56 89 ARG A C 1
ATOM 693 O O . ARG A 1 89 ? -23.162 -6.828 22.418 1.00 67.56 89 ARG A O 1
ATOM 700 N N . PRO A 1 90 ? -23.129 -4.693 23.167 1.00 72.38 90 PRO A N 1
ATOM 701 C CA . PRO A 1 90 ? -23.559 -4.148 21.893 1.00 72.38 90 PRO A CA 1
ATOM 702 C C . PRO A 1 90 ? -22.435 -4.345 20.858 1.00 72.38 90 PRO A C 1
ATOM 704 O O . PRO A 1 90 ? -21.254 -4.149 21.157 1.00 72.38 90 PRO A O 1
ATOM 707 N N . GLN A 1 91 ? -22.809 -4.841 19.678 1.00 87.31 91 GLN A N 1
ATOM 708 C CA . GLN A 1 91 ? -21.869 -5.254 18.636 1.00 87.31 91 GLN A CA 1
ATOM 709 C C . GLN A 1 91 ? -21.376 -4.051 17.833 1.00 87.31 91 GLN A C 1
ATOM 711 O O . GLN A 1 91 ? -22.122 -3.103 17.598 1.00 87.31 91 GLN A O 1
ATOM 716 N N . ILE A 1 92 ? -20.119 -4.112 17.402 1.00 94.44 92 ILE A N 1
ATOM 717 C CA . ILE A 1 92 ? -19.538 -3.150 16.468 1.00 94.44 92 ILE A CA 1
ATOM 718 C C . ILE A 1 92 ? -20.249 -3.315 15.129 1.00 94.44 92 ILE A C 1
ATOM 720 O O . ILE A 1 92 ? -20.442 -4.444 14.676 1.00 94.44 92 ILE A O 1
ATOM 724 N N . SER A 1 93 ? -20.597 -2.201 14.494 1.00 96.56 93 SER A N 1
ATOM 725 C CA . SER A 1 93 ? -21.158 -2.164 13.147 1.00 96.56 93 SER A CA 1
ATOM 726 C C . SER A 1 93 ? -20.103 -1.695 12.150 1.00 96.56 93 SER A C 1
ATOM 728 O O . SER A 1 93 ? -19.545 -0.610 12.300 1.00 96.56 93 SER A O 1
ATOM 730 N N . VAL A 1 94 ? -19.865 -2.483 11.104 1.00 97.94 94 VAL A N 1
ATOM 731 C CA . VAL A 1 94 ? -18.990 -2.143 9.977 1.00 97.94 94 VAL A CA 1
ATOM 732 C C . VAL A 1 94 ? -19.863 -1.953 8.745 1.00 97.94 94 VAL A C 1
ATOM 734 O O . VAL A 1 94 ? -20.513 -2.899 8.302 1.00 97.94 94 VAL A O 1
ATOM 737 N N . ARG A 1 95 ? -19.894 -0.735 8.203 1.00 98.12 95 ARG A N 1
ATOM 738 C CA . ARG A 1 95 ? -20.647 -0.393 6.991 1.00 98.12 95 ARG A CA 1
ATOM 739 C C . ARG A 1 95 ? -19.692 -0.229 5.818 1.00 98.12 95 ARG A C 1
ATOM 741 O O . ARG A 1 95 ? -18.704 0.504 5.914 1.00 98.12 95 ARG A O 1
ATOM 748 N N . CYS A 1 96 ? -20.019 -0.880 4.714 1.00 98.06 96 CYS A N 1
ATOM 749 C CA . CYS A 1 96 ? -19.329 -0.765 3.441 1.00 98.06 96 CYS A CA 1
ATOM 750 C C . CYS A 1 96 ? -20.020 0.254 2.523 1.00 98.06 96 CYS A C 1
ATOM 752 O O . CYS A 1 96 ? -21.193 0.590 2.710 1.00 98.06 96 CYS A O 1
ATOM 754 N N . ARG A 1 97 ? -19.280 0.760 1.531 1.00 96.50 97 ARG A N 1
ATOM 755 C CA . ARG A 1 97 ? -19.779 1.752 0.560 1.00 96.50 97 ARG A CA 1
ATOM 756 C C . ARG A 1 97 ? -20.886 1.218 -0.340 1.00 96.50 97 ARG A C 1
ATOM 758 O O . ARG A 1 97 ? -21.766 1.976 -0.721 1.00 96.50 97 ARG A O 1
ATOM 765 N N . ASP A 1 98 ? -20.874 -0.079 -0.619 1.00 96.31 98 ASP A N 1
ATOM 766 C CA . ASP A 1 98 ? -21.916 -0.780 -1.379 1.00 96.31 98 ASP A CA 1
ATOM 767 C C . ASP A 1 98 ? -23.227 -0.974 -0.588 1.00 96.31 98 ASP A C 1
ATOM 769 O O . ASP A 1 98 ? -24.147 -1.638 -1.058 1.00 96.31 98 ASP A O 1
ATOM 773 N N . GLY A 1 99 ? -23.310 -0.436 0.633 1.00 96.19 99 GLY A N 1
ATOM 774 C CA . GLY A 1 99 ? -24.458 -0.578 1.523 1.00 96.19 99 GLY A CA 1
ATOM 775 C C . GLY A 1 99 ? -24.425 -1.833 2.396 1.00 96.19 99 GLY A C 1
ATOM 776 O O . GLY A 1 99 ? -25.249 -1.938 3.305 1.00 96.19 99 GLY A O 1
ATOM 777 N N . ALA A 1 100 ? -23.475 -2.755 2.196 1.00 97.06 100 ALA A N 1
ATOM 778 C CA . ALA A 1 100 ? -23.358 -3.937 3.043 1.00 97.06 100 ALA A CA 1
ATOM 779 C C . ALA A 1 100 ? -23.008 -3.554 4.489 1.00 97.06 100 ALA A C 1
ATOM 781 O O . ALA A 1 100 ? -22.251 -2.614 4.748 1.00 97.06 100 ALA A O 1
ATOM 782 N N . GLN A 1 101 ? -23.540 -4.316 5.443 1.00 96.69 101 GLN A N 1
ATOM 783 C CA . GLN A 1 101 ? -23.323 -4.085 6.865 1.00 96.69 101 GLN A CA 1
ATOM 784 C C . GLN A 1 101 ? -22.994 -5.392 7.581 1.00 96.69 101 GLN A C 1
ATOM 786 O O . GLN A 1 101 ? -23.636 -6.419 7.366 1.00 96.69 101 GLN A O 1
ATOM 791 N N . TYR A 1 102 ? -21.997 -5.336 8.459 1.00 96.06 102 TYR A N 1
ATOM 792 C CA . TYR A 1 102 ? -21.524 -6.469 9.244 1.00 96.06 102 TYR A CA 1
ATOM 793 C C . TYR A 1 102 ? -21.493 -6.109 10.724 1.00 96.06 102 TYR A C 1
ATOM 795 O O . TYR A 1 102 ? -21.155 -4.985 11.094 1.00 96.06 102 TYR A O 1
ATOM 803 N N . THR A 1 103 ? -21.800 -7.082 11.577 1.00 96.00 103 THR A N 1
ATOM 804 C CA . THR A 1 103 ? -21.719 -6.935 13.034 1.00 96.00 103 THR A CA 1
ATOM 805 C C . THR A 1 103 ? -20.677 -7.874 13.619 1.00 96.00 103 THR A C 1
ATOM 807 O O . THR A 1 103 ? -20.652 -9.055 13.270 1.00 96.00 103 THR A O 1
ATOM 810 N N . CYS A 1 104 ? -19.850 -7.384 14.538 1.00 94.75 104 CYS A N 1
ATOM 811 C CA . CYS A 1 104 ? -18.803 -8.180 15.181 1.00 94.75 104 CYS A CA 1
ATOM 812 C C . CYS A 1 104 ? -18.536 -7.736 16.628 1.00 94.75 104 CYS A C 1
ATOM 814 O O . CYS A 1 104 ? -18.942 -6.655 17.054 1.00 94.75 104 CYS A O 1
ATOM 816 N N . ASP A 1 105 ? -17.871 -8.588 17.411 1.00 92.44 105 ASP A N 1
ATOM 817 C CA . ASP A 1 105 ? -17.438 -8.240 18.771 1.00 92.44 105 ASP A CA 1
ATOM 818 C C . ASP A 1 105 ? -16.145 -7.410 18.782 1.00 92.44 105 ASP A C 1
ATOM 820 O O . ASP A 1 105 ? -15.975 -6.563 19.663 1.00 92.44 105 ASP A O 1
ATOM 824 N N . TYR A 1 106 ? -15.259 -7.654 17.810 1.00 95.12 106 TYR A N 1
ATOM 825 C CA . TYR A 1 106 ? -13.940 -7.037 17.678 1.00 95.12 106 TYR A CA 1
ATOM 826 C C . TYR A 1 106 ? -13.602 -6.773 16.207 1.00 95.12 106 TYR A C 1
ATOM 828 O O . TYR A 1 106 ? -14.022 -7.527 15.330 1.00 95.12 106 TYR A O 1
ATOM 836 N N . VAL A 1 107 ? -12.791 -5.745 15.957 1.00 97.50 107 VAL A N 1
ATOM 837 C CA . VAL A 1 107 ? -12.229 -5.401 14.645 1.00 97.50 107 VAL A CA 1
ATOM 838 C C . VAL A 1 107 ? -10.707 -5.396 14.740 1.00 97.50 107 VAL A C 1
ATOM 840 O O . VAL A 1 107 ? -10.145 -4.831 15.676 1.00 97.50 107 VAL A O 1
ATOM 843 N N . ILE A 1 108 ? -10.037 -5.975 13.746 1.00 98.19 108 ILE A N 1
ATOM 844 C CA . ILE A 1 108 ? -8.619 -5.717 13.487 1.00 98.19 108 ILE A CA 1
ATOM 845 C C . ILE A 1 108 ? -8.546 -4.831 12.242 1.00 98.19 108 ILE A C 1
ATOM 847 O O . ILE A 1 108 ? -9.002 -5.214 11.168 1.00 98.19 108 ILE A O 1
ATOM 851 N N . CYS A 1 109 ? -8.022 -3.624 12.410 1.00 98.00 109 CYS A N 1
ATOM 852 C CA . CYS A 1 109 ? -7.888 -2.605 11.385 1.00 98.00 109 CYS A CA 1
ATOM 853 C C . CYS A 1 109 ? -6.465 -2.659 10.811 1.00 98.00 109 CYS A C 1
ATOM 855 O O . CYS A 1 109 ? -5.519 -2.229 11.470 1.00 98.00 109 CYS A O 1
ATOM 857 N N . CYS A 1 110 ? -6.326 -3.209 9.601 1.00 97.12 110 CYS A N 1
ATOM 858 C CA . CYS A 1 110 ? -5.050 -3.355 8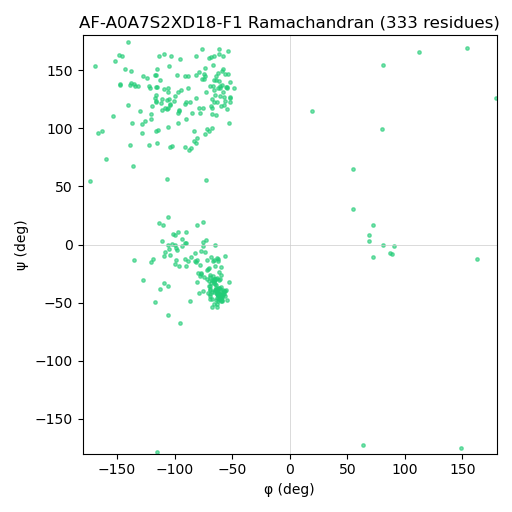.882 1.00 97.12 110 CYS A CA 1
ATOM 859 C C . CYS A 1 110 ? -4.903 -2.362 7.718 1.00 97.12 110 CYS A C 1
ATOM 861 O O . CYS A 1 110 ? -4.234 -2.656 6.730 1.00 97.12 110 CYS A O 1
ATOM 863 N N . VAL A 1 111 ? -5.611 -1.237 7.775 1.00 96.69 111 VAL A N 1
ATOM 864 C CA . VAL A 1 111 ? -5.678 -0.287 6.658 1.00 96.69 111 VAL A CA 1
ATOM 865 C C . VAL A 1 111 ? -4.364 0.495 6.545 1.00 96.69 111 VAL A C 1
ATOM 867 O O . VAL A 1 111 ? -3.776 0.828 7.581 1.00 96.69 111 VAL A O 1
ATOM 870 N N . PRO A 1 112 ? -3.884 0.798 5.326 1.00 96.69 112 PRO A N 1
ATOM 871 C CA . PRO A 1 112 ? -2.646 1.547 5.154 1.00 96.69 112 PRO A CA 1
ATOM 872 C C . PRO A 1 112 ? -2.692 2.922 5.818 1.00 96.69 112 PRO A C 1
ATOM 874 O O . PRO A 1 112 ? -3.738 3.573 5.877 1.00 96.69 112 PRO A O 1
ATOM 877 N N . LEU A 1 113 ? -1.531 3.395 6.276 1.00 96.00 113 LEU A N 1
ATOM 878 C CA . LEU A 1 113 ? -1.406 4.723 6.877 1.00 96.00 113 LEU A CA 1
ATOM 879 C C . LEU A 1 113 ? -1.880 5.824 5.914 1.00 96.00 113 LEU A C 1
ATOM 881 O O . LEU A 1 113 ? -2.583 6.733 6.348 1.00 96.00 113 LEU A O 1
ATOM 885 N N . GLY A 1 114 ? -1.567 5.711 4.618 1.00 96.06 114 GLY A N 1
ATOM 886 C CA . GLY A 1 114 ? -2.025 6.654 3.594 1.00 96.06 114 GLY A CA 1
ATOM 887 C C . GLY A 1 114 ? -3.551 6.786 3.547 1.00 96.06 114 GLY A C 1
ATOM 888 O O . GLY A 1 114 ? -4.058 7.900 3.476 1.00 96.06 114 GLY A O 1
ATOM 889 N N . VAL A 1 115 ? -4.290 5.681 3.700 1.00 97.50 115 VAL A N 1
ATOM 890 C CA . VAL A 1 115 ? -5.767 5.666 3.765 1.00 97.50 115 VAL A CA 1
ATOM 891 C C . VAL A 1 115 ? -6.303 6.303 5.049 1.00 97.50 115 VAL A C 1
ATOM 893 O O . VAL A 1 115 ? -7.325 6.985 5.025 1.00 97.50 115 VAL A O 1
ATOM 896 N N . LEU A 1 116 ? -5.614 6.126 6.179 1.00 96.94 116 LEU A N 1
ATOM 897 C CA . LEU A 1 116 ? -5.983 6.798 7.433 1.00 96.94 116 LEU A CA 1
ATOM 898 C C . LEU A 1 116 ? -5.738 8.312 7.386 1.00 96.94 116 LEU A C 1
ATOM 900 O O . LEU A 1 116 ? -6.396 9.059 8.107 1.00 96.94 116 LEU A O 1
ATOM 904 N N . GLN A 1 117 ? -4.775 8.754 6.577 1.00 96.00 117 GLN A N 1
ATOM 905 C CA . GLN A 1 117 ? -4.385 10.157 6.442 1.00 96.00 117 GLN A CA 1
ATOM 906 C C . GLN A 1 117 ? -5.220 10.899 5.405 1.00 96.00 117 GLN A C 1
ATOM 908 O O . GLN A 1 117 ? -5.671 12.021 5.640 1.00 96.00 117 GLN A O 1
ATOM 913 N N . LYS A 1 118 ? -5.363 10.295 4.227 1.00 87.69 118 LYS A N 1
ATOM 914 C CA . LYS A 1 118 ? -5.958 10.921 3.057 1.00 87.69 118 LYS A CA 1
ATOM 915 C C . LYS A 1 118 ? -7.420 10.501 3.009 1.00 87.69 118 LYS A C 1
ATOM 917 O O . LYS A 1 118 ? -7.746 9.332 2.845 1.00 87.69 118 LYS A O 1
ATOM 922 N N . ASN A 1 119 ? -8.311 11.473 3.178 1.00 91.94 119 ASN A N 1
ATOM 923 C CA . ASN A 1 119 ? -9.761 11.288 3.166 1.00 91.94 119 ASN A CA 1
ATOM 924 C C . ASN A 1 119 ? -10.284 11.024 1.735 1.00 91.94 119 ASN A C 1
ATOM 926 O O . ASN A 1 119 ? -11.123 11.765 1.228 1.00 91.94 119 ASN A O 1
ATOM 930 N N . HIS A 1 120 ? -9.738 10.007 1.060 1.00 97.00 120 HIS A N 1
ATOM 931 C CA . HIS A 1 120 ? -10.060 9.680 -0.323 1.00 97.00 120 HIS A CA 1
ATOM 932 C C . HIS A 1 120 ? -11.491 9.127 -0.439 1.00 97.00 120 HIS A C 1
ATOM 934 O O . HIS A 1 120 ? -11.869 8.265 0.366 1.00 97.00 120 HIS A O 1
ATOM 940 N N . PRO A 1 121 ? -12.285 9.557 -1.439 1.00 95.94 121 PRO A N 1
ATOM 941 C CA . PRO A 1 121 ? -13.685 9.151 -1.591 1.00 95.94 121 PRO A CA 1
ATOM 942 C C . PRO A 1 121 ? -13.920 7.635 -1.598 1.00 95.94 121 PRO A C 1
ATOM 944 O O . PRO A 1 121 ? -14.937 7.179 -1.076 1.00 95.94 121 PRO A O 1
ATOM 947 N N . ASP A 1 122 ? -12.967 6.857 -2.114 1.00 96.31 122 ASP A N 1
ATOM 948 C CA . ASP A 1 122 ? -13.121 5.406 -2.288 1.00 96.31 122 ASP A CA 1
ATOM 949 C C . ASP A 1 122 ? -12.666 4.559 -1.096 1.00 96.31 122 ASP A C 1
ATOM 951 O O . ASP A 1 122 ? -13.092 3.408 -0.956 1.00 96.31 122 ASP A O 1
ATOM 955 N N . SER A 1 123 ? -11.858 5.106 -0.186 1.00 97.25 123 SER A N 1
ATOM 956 C CA . SER A 1 123 ? -11.184 4.316 0.858 1.00 97.25 123 SER A CA 1
ATOM 957 C C . SER A 1 123 ? -11.218 4.923 2.260 1.00 97.25 123 SER A C 1
ATOM 959 O O . SER A 1 123 ? -11.001 4.191 3.221 1.00 97.25 123 SER A O 1
ATOM 961 N N . ALA A 1 124 ? -11.582 6.199 2.420 1.00 96.88 124 ALA A N 1
ATOM 962 C CA . ALA A 1 124 ? -11.673 6.851 3.727 1.00 96.88 124 ALA A CA 1
ATOM 963 C C . ALA A 1 124 ? -12.638 6.156 4.706 1.00 96.88 124 ALA A C 1
ATOM 965 O O . ALA A 1 124 ? -13.804 5.910 4.390 1.00 96.88 124 ALA A O 1
ATOM 966 N N . ILE A 1 125 ? -12.182 5.915 5.935 1.00 97.81 125 ILE A N 1
ATOM 967 C CA . ILE A 1 125 ? -12.975 5.242 6.970 1.00 97.81 125 ILE A CA 1
ATOM 968 C C . ILE A 1 125 ? -13.342 6.226 8.074 1.00 97.81 125 ILE A C 1
ATOM 970 O O . ILE A 1 125 ? -12.477 6.814 8.721 1.00 97.81 125 ILE A O 1
ATOM 974 N N . HIS A 1 126 ? -14.636 6.340 8.354 1.00 97.00 126 HIS A N 1
ATOM 975 C CA . HIS A 1 126 ? -15.141 7.101 9.489 1.00 97.00 126 HIS A CA 1
ATOM 976 C C . HIS A 1 126 ? -15.253 6.212 10.730 1.00 97.00 126 HIS A C 1
ATOM 978 O O . HIS A 1 126 ? -15.969 5.209 10.727 1.00 97.00 126 HIS A O 1
ATOM 984 N N . PHE A 1 127 ? -14.576 6.598 11.808 1.00 96.88 127 PHE A N 1
ATOM 985 C CA . PHE A 1 127 ? -14.707 5.952 13.112 1.00 96.88 127 PHE A CA 1
ATOM 986 C C . PHE A 1 127 ? -15.740 6.694 13.956 1.00 96.88 127 PHE A C 1
ATOM 988 O O . PHE A 1 127 ? -15.704 7.921 14.055 1.00 96.88 127 PHE A O 1
ATOM 995 N N . GLU A 1 128 ? -16.650 5.943 14.565 1.00 95.25 128 GLU A N 1
ATOM 996 C CA . GLU A 1 128 ? -17.667 6.462 15.472 1.00 95.25 128 GLU A CA 1
ATOM 997 C C . GLU A 1 128 ? -17.650 5.634 16.768 1.00 95.25 128 GLU A C 1
ATOM 999 O O . GLU A 1 128 ? -17.923 4.441 16.708 1.00 95.25 128 GLU A O 1
ATOM 1004 N N . PRO A 1 129 ? -17.305 6.194 17.940 1.00 94.00 129 PRO A N 1
ATOM 1005 C CA . PRO A 1 129 ? -16.842 7.561 18.142 1.00 94.00 129 PRO A CA 1
ATOM 1006 C C . PRO A 1 129 ? -15.530 7.851 17.396 1.00 94.00 129 PRO A C 1
ATOM 1008 O O . PRO A 1 129 ? -14.852 6.947 16.906 1.00 94.00 129 PRO A O 1
ATOM 1011 N N . ALA A 1 130 ? -15.162 9.130 17.326 1.00 95.00 130 ALA A N 1
ATOM 1012 C CA . ALA A 1 130 ? -13.892 9.532 16.737 1.00 95.00 130 ALA A CA 1
ATOM 1013 C C . ALA A 1 130 ? -12.701 8.864 17.452 1.00 95.00 130 ALA A C 1
ATOM 1015 O O . ALA A 1 130 ? -12.751 8.556 18.653 1.00 95.00 130 ALA A O 1
ATOM 1016 N N . LEU A 1 131 ? -11.616 8.653 16.703 1.00 96.31 131 LEU A N 1
ATOM 1017 C CA . LEU A 1 131 ? -10.350 8.184 17.261 1.00 96.31 131 LEU A CA 1
ATOM 1018 C C . LEU A 1 131 ? -9.790 9.216 18.261 1.00 96.31 131 LEU A C 1
ATOM 1020 O O . LEU A 1 131 ? -9.998 10.418 18.084 1.00 96.31 131 LEU A O 1
ATOM 1024 N N . PRO 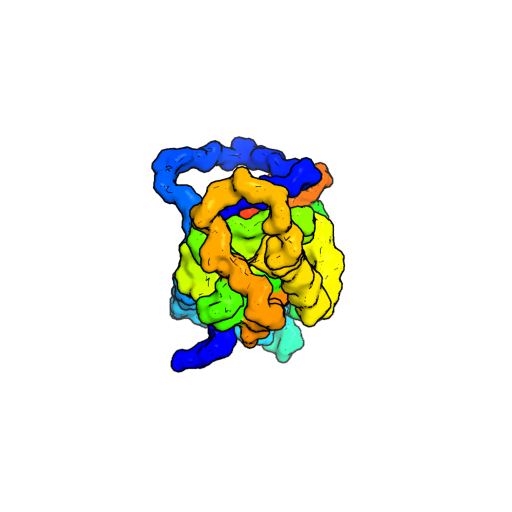A 1 132 ? -9.079 8.775 19.314 1.00 95.38 132 PRO A N 1
ATOM 1025 C CA . PRO A 1 132 ? -8.534 9.671 20.327 1.00 95.38 132 PRO A CA 1
ATOM 1026 C C . PRO A 1 132 ? -7.447 10.583 19.747 1.00 95.38 132 PRO A C 1
ATOM 1028 O O . PRO A 1 132 ? -6.757 10.219 18.790 1.00 95.38 132 PRO A O 1
ATOM 1031 N N . ALA A 1 133 ? -7.259 11.748 20.372 1.00 96.50 133 ALA A N 1
ATOM 1032 C CA . ALA A 1 133 ? -6.339 12.784 19.906 1.00 96.50 133 ALA A CA 1
ATOM 1033 C C . ALA A 1 133 ? -4.900 12.278 19.716 1.00 96.50 133 ALA A C 1
ATOM 1035 O O . ALA A 1 133 ? -4.272 12.627 18.721 1.00 96.50 133 ALA A O 1
ATOM 1036 N N . GLN A 1 134 ? -4.403 11.406 20.604 1.00 95.94 134 GLN A N 1
ATOM 1037 C CA . GLN A 1 134 ? -3.063 10.817 20.475 1.00 95.94 134 GLN A CA 1
ATOM 1038 C C . GLN A 1 134 ? -2.919 10.028 19.166 1.00 95.94 134 GLN A C 1
ATOM 1040 O O . GLN A 1 134 ? -1.977 10.234 18.406 1.00 95.94 134 GLN A O 1
ATOM 1045 N N . LYS A 1 135 ? -3.911 9.189 18.840 1.00 97.12 135 LYS A N 1
ATOM 1046 C CA . LYS A 1 135 ? -3.902 8.389 17.610 1.00 97.12 135 LYS A CA 1
ATOM 1047 C C . LYS A 1 135 ? -4.030 9.261 16.361 1.00 97.12 135 LYS A C 1
ATOM 1049 O O . LYS A 1 135 ? -3.342 9.014 15.380 1.00 97.12 135 LYS A O 1
ATOM 1054 N N . LEU A 1 136 ? -4.879 10.290 16.392 1.00 97.06 136 LEU A N 1
ATOM 1055 C CA . LEU A 1 136 ? -4.995 11.244 15.282 1.00 97.06 136 LEU A CA 1
ATOM 1056 C C . LEU A 1 136 ? -3.690 12.025 15.065 1.00 97.06 136 LEU A C 1
ATOM 1058 O O . LEU A 1 136 ? -3.277 12.227 13.924 1.00 97.06 136 LEU A O 1
ATOM 1062 N N . SER A 1 137 ? -3.016 12.416 16.151 1.00 96.31 137 SER A N 1
ATOM 1063 C CA . SER A 1 137 ? -1.702 13.060 16.096 1.00 96.31 137 SER A CA 1
ATOM 1064 C C . SER A 1 137 ? -0.663 12.140 15.458 1.00 96.31 137 SER A C 1
ATOM 1066 O O . SER A 1 137 ? 0.017 12.561 14.526 1.00 96.31 137 SER A O 1
ATOM 1068 N N . ALA A 1 138 ? -0.611 10.873 15.880 1.00 96.25 138 ALA A N 1
ATOM 1069 C CA . ALA A 1 138 ? 0.258 9.855 15.295 1.00 96.25 138 ALA A CA 1
ATOM 1070 C C . ALA A 1 138 ? -0.000 9.624 13.799 1.00 96.25 138 ALA A C 1
ATOM 1072 O O . ALA A 1 138 ? 0.932 9.589 12.999 1.00 96.25 138 ALA A O 1
ATOM 1073 N N . ILE A 1 139 ? -1.272 9.525 13.394 1.00 96.62 139 ILE A N 1
ATOM 1074 C CA . ILE A 1 139 ? -1.645 9.411 11.977 1.00 96.62 139 ILE A CA 1
ATOM 1075 C C . ILE A 1 139 ? -1.096 10.606 11.189 1.00 96.62 139 ILE A C 1
ATOM 1077 O O . ILE A 1 139 ? -0.598 10.422 10.086 1.00 96.62 139 ILE A O 1
ATOM 1081 N N . LYS A 1 140 ? -1.135 11.826 11.736 1.00 95.31 140 LYS A N 1
ATOM 1082 C CA . LYS A 1 140 ? -0.655 13.035 11.047 1.00 95.31 140 LYS A CA 1
ATOM 1083 C C . LYS A 1 140 ? 0.876 13.149 11.006 1.00 95.31 140 LYS A C 1
ATOM 1085 O O . LYS A 1 140 ? 1.426 13.612 10.000 1.00 95.31 140 LYS A O 1
ATOM 1090 N N . SER A 1 141 ? 1.556 12.789 12.090 1.00 93.44 141 SER A N 1
ATOM 1091 C CA . SER A 1 141 ? 3.007 12.951 12.254 1.00 93.44 141 SER A CA 1
ATOM 1092 C C . SER A 1 141 ? 3.823 11.890 11.519 1.00 93.44 141 SER A C 1
ATOM 1094 O O . SER A 1 141 ? 4.939 12.176 11.093 1.00 93.44 141 SER A O 1
ATOM 1096 N N . LEU A 1 142 ? 3.273 10.695 11.308 1.00 91.69 142 LEU A N 1
ATOM 1097 C CA . LEU A 1 142 ? 3.892 9.686 10.454 1.00 91.69 142 LEU A CA 1
ATOM 1098 C C . LEU A 1 142 ? 3.754 10.082 8.975 1.00 91.69 142 LEU A C 1
ATOM 1100 O O . LEU A 1 142 ? 2.846 10.815 8.576 1.00 91.69 142 LEU A O 1
ATOM 1104 N N . GLY A 1 143 ? 4.690 9.643 8.144 1.00 88.50 143 GLY A N 1
ATOM 1105 C CA . GLY A 1 143 ? 4.678 9.826 6.694 1.00 88.50 143 GLY A CA 1
ATOM 1106 C C . GLY A 1 143 ? 4.301 8.546 5.975 1.00 88.50 143 GLY A C 1
ATOM 1107 O O . GLY A 1 143 ? 4.515 7.465 6.507 1.00 88.50 143 GLY A O 1
ATOM 1108 N N . SER A 1 144 ? 3.743 8.674 4.774 1.00 89.12 144 SER A N 1
ATOM 1109 C CA . SER A 1 144 ? 3.512 7.572 3.841 1.00 89.12 144 SER A CA 1
ATOM 1110 C C . SER A 1 144 ? 4.176 7.963 2.523 1.00 89.12 144 SER A C 1
ATOM 1112 O O . SER A 1 144 ? 3.738 8.914 1.878 1.00 89.12 144 SER A O 1
ATOM 1114 N N . GLY A 1 145 ? 5.310 7.332 2.216 1.00 85.50 145 GLY A N 1
ATOM 1115 C CA . GLY A 1 145 ? 6.192 7.741 1.120 1.00 85.50 145 GLY A CA 1
ATOM 1116 C C . GLY A 1 145 ? 5.657 7.353 -0.255 1.00 85.50 145 GLY A C 1
ATOM 1117 O O . GLY A 1 145 ? 4.738 6.540 -0.368 1.00 85.50 145 GLY A O 1
ATOM 1118 N N . ALA A 1 146 ? 6.260 7.880 -1.315 1.00 86.81 146 ALA A N 1
ATOM 1119 C CA . ALA A 1 146 ? 5.989 7.464 -2.687 1.00 86.81 146 ALA A CA 1
ATOM 1120 C C . ALA A 1 146 ? 7.044 6.467 -3.181 1.00 86.81 146 ALA A C 1
ATOM 1122 O O . ALA A 1 146 ? 8.215 6.551 -2.821 1.00 86.81 146 ALA A O 1
ATOM 1123 N N . HIS A 1 147 ? 6.614 5.523 -4.012 1.00 87.25 147 HIS A N 1
ATOM 1124 C CA . HIS A 1 147 ? 7.493 4.612 -4.738 1.00 87.25 147 HIS A CA 1
ATOM 1125 C C . HIS A 1 147 ? 6.822 4.295 -6.070 1.00 87.25 147 HIS A C 1
ATOM 1127 O O . HIS A 1 147 ? 5.611 4.075 -6.103 1.00 87.25 147 HIS A O 1
ATOM 1133 N N . GLY A 1 148 ? 7.586 4.279 -7.153 1.00 91.06 148 GLY A N 1
ATOM 1134 C CA . GLY A 1 148 ? 7.113 3.899 -8.478 1.00 91.06 148 GLY A CA 1
ATOM 1135 C C . GLY A 1 148 ? 7.799 2.627 -8.956 1.00 91.06 148 GLY A C 1
ATOM 1136 O O . GLY A 1 148 ? 8.939 2.333 -8.577 1.00 91.06 148 GLY A O 1
ATOM 1137 N N . LYS A 1 149 ? 7.109 1.848 -9.788 1.00 93.88 149 LYS A N 1
ATOM 1138 C CA . LYS A 1 149 ? 7.741 0.755 -10.535 1.00 93.88 149 LYS A CA 1
ATOM 1139 C C . LYS A 1 149 ? 7.282 0.763 -11.978 1.00 93.88 149 LYS A C 1
ATOM 1141 O O . LYS A 1 149 ? 6.091 0.900 -12.224 1.00 93.88 149 LYS A O 1
ATOM 1146 N N . ILE A 1 150 ? 8.211 0.541 -12.897 1.00 96.31 150 ILE A N 1
ATOM 1147 C CA . ILE A 1 150 ? 7.919 0.301 -14.309 1.00 96.31 150 ILE A CA 1
ATOM 1148 C C . ILE A 1 150 ? 8.488 -1.069 -14.651 1.00 96.31 150 ILE A C 1
ATOM 1150 O O . ILE A 1 150 ? 9.701 -1.285 -14.607 1.00 96.31 150 ILE A O 1
ATOM 1154 N N . VAL A 1 151 ? 7.607 -2.021 -14.930 1.00 96.06 151 VAL A N 1
ATOM 1155 C CA . VAL A 1 151 ? 7.977 -3.377 -15.332 1.00 96.06 151 VAL A CA 1
ATOM 1156 C C . VAL A 1 151 ? 7.836 -3.466 -16.837 1.00 96.06 151 VAL A C 1
ATOM 1158 O O . VAL A 1 151 ? 6.757 -3.212 -17.356 1.00 96.06 151 VAL A O 1
ATOM 1161 N N . LEU A 1 152 ? 8.910 -3.845 -17.523 1.00 97.69 152 LEU A N 1
ATOM 1162 C CA . LEU A 1 152 ? 8.924 -4.052 -18.968 1.00 97.69 152 LEU A CA 1
ATOM 1163 C C . LEU A 1 152 ? 9.187 -5.523 -19.264 1.00 97.69 152 LEU A C 1
ATOM 1165 O O . LEU A 1 152 ? 10.096 -6.124 -18.682 1.00 97.69 152 LEU A O 1
ATOM 1169 N N . ARG A 1 153 ? 8.430 -6.097 -20.198 1.00 96.50 153 ARG A N 1
ATOM 1170 C CA . ARG A 1 153 ? 8.659 -7.448 -20.711 1.00 96.50 153 ARG A CA 1
ATOM 1171 C C . ARG A 1 153 ? 8.990 -7.382 -22.193 1.00 96.50 153 ARG A C 1
ATOM 1173 O O . ARG A 1 153 ? 8.205 -6.876 -22.980 1.00 96.50 153 ARG A O 1
ATOM 1180 N N . PHE A 1 154 ? 10.113 -7.967 -22.580 1.00 96.56 154 PHE A N 1
ATOM 1181 C CA . PHE A 1 154 ? 10.551 -8.121 -23.966 1.00 96.56 154 PHE A CA 1
ATOM 1182 C C . PHE A 1 154 ? 10.467 -9.586 -24.392 1.00 96.56 154 PHE A C 1
ATOM 1184 O O . PHE A 1 154 ? 10.383 -10.496 -23.557 1.00 96.56 154 PHE A O 1
ATOM 1191 N N . ARG A 1 155 ? 10.507 -9.842 -25.704 1.00 94.56 155 ARG A N 1
ATOM 1192 C CA . ARG A 1 155 ? 10.650 -11.218 -26.188 1.00 94.56 155 ARG A CA 1
ATOM 1193 C C . ARG A 1 155 ? 12.032 -11.770 -25.796 1.00 94.56 155 ARG A C 1
ATOM 1195 O O . ARG A 1 155 ? 13.013 -11.028 -25.855 1.00 94.56 155 ARG A O 1
ATOM 1202 N N . PRO A 1 156 ? 12.155 -13.055 -25.406 1.00 88.62 156 PRO A N 1
ATOM 1203 C CA . PRO A 1 156 ? 13.437 -13.621 -24.969 1.00 88.62 156 PRO A CA 1
ATOM 1204 C C . PRO A 1 156 ? 14.566 -13.572 -26.013 1.00 88.62 156 PRO A C 1
ATOM 1206 O O . PRO A 1 156 ? 15.739 -13.566 -25.643 1.00 88.62 156 PRO A O 1
ATOM 1209 N N . ASP A 1 157 ? 14.224 -13.552 -27.300 1.00 90.06 157 ASP A N 1
ATOM 1210 C CA . ASP A 1 157 ? 15.139 -13.414 -28.440 1.00 90.06 157 ASP A CA 1
ATOM 1211 C C . ASP A 1 157 ? 15.537 -11.956 -28.732 1.00 90.06 157 ASP A C 1
ATOM 1213 O O . ASP A 1 157 ? 16.436 -11.717 -29.534 1.00 90.06 157 ASP A O 1
ATOM 1217 N N . GLN A 1 158 ? 14.917 -10.990 -28.052 1.00 90.88 158 GLN A N 1
ATOM 1218 C CA . GLN A 1 158 ? 15.160 -9.554 -28.202 1.00 90.88 158 GLN A CA 1
ATOM 1219 C C . GLN A 1 158 ? 15.774 -8.903 -26.957 1.00 90.88 158 GLN A C 1
ATOM 1221 O O . GLN A 1 158 ? 15.722 -7.687 -26.790 1.00 90.88 158 GLN A O 1
ATOM 1226 N N . ILE A 1 159 ? 16.352 -9.702 -26.063 1.00 92.25 159 ILE A N 1
ATOM 1227 C CA . ILE A 1 159 ? 17.099 -9.181 -24.918 1.00 92.25 159 ILE A CA 1
ATOM 1228 C C . ILE A 1 159 ? 18.377 -8.507 -25.431 1.00 92.25 159 ILE A C 1
ATOM 1230 O O . ILE A 1 159 ? 19.218 -9.171 -26.035 1.00 92.25 159 ILE A O 1
ATOM 1234 N N . PHE A 1 160 ? 18.515 -7.209 -25.158 1.00 92.38 160 PHE A N 1
ATOM 1235 C CA . PHE A 1 160 ? 19.632 -6.358 -25.599 1.00 92.38 160 PHE A CA 1
ATOM 1236 C C . PHE A 1 160 ? 20.555 -5.909 -24.451 1.00 92.38 160 PHE A C 1
ATOM 1238 O O . PHE A 1 160 ? 21.482 -5.132 -24.662 1.00 92.38 160 PHE A O 1
ATOM 1245 N N . TRP A 1 161 ? 20.296 -6.373 -23.226 1.00 92.94 161 TRP A N 1
ATOM 1246 C CA . TRP A 1 161 ? 21.093 -6.088 -22.031 1.00 92.94 161 TRP A CA 1
ATOM 1247 C C . TRP A 1 161 ? 21.785 -7.363 -21.512 1.00 92.94 161 TRP A C 1
ATOM 1249 O O . TRP A 1 161 ? 21.351 -8.475 -21.835 1.00 92.94 161 TRP A O 1
ATOM 1259 N N . PRO A 1 162 ? 22.830 -7.241 -20.670 1.00 91.81 162 PRO A N 1
ATOM 1260 C CA . PRO A 1 162 ? 23.484 -8.392 -20.050 1.00 91.81 162 PRO A CA 1
ATOM 1261 C C . PRO A 1 162 ? 22.502 -9.262 -19.252 1.00 91.81 162 PRO A C 1
ATOM 1263 O O . PRO A 1 162 ? 21.834 -8.792 -18.330 1.00 91.81 162 PRO A O 1
ATOM 1266 N N . LYS A 1 163 ? 22.414 -10.552 -19.588 1.00 90.38 163 LYS A N 1
ATOM 1267 C CA . LYS A 1 163 ? 21.390 -11.465 -19.044 1.00 90.38 163 LYS A CA 1
ATOM 1268 C C . LYS A 1 163 ? 21.585 -11.813 -17.570 1.00 90.38 163 LYS A C 1
ATOM 1270 O O . LYS A 1 163 ? 20.584 -11.990 -16.876 1.00 90.38 163 LYS A O 1
ATOM 1275 N N . ASP A 1 164 ? 22.836 -11.861 -17.122 1.00 88.56 164 ASP A N 1
ATOM 1276 C CA . ASP A 1 164 ? 23.222 -12.363 -15.796 1.00 88.56 164 ASP A CA 1
ATOM 1277 C C . ASP A 1 164 ? 23.585 -11.245 -14.809 1.00 88.56 164 ASP A C 1
ATOM 1279 O O . ASP A 1 164 ? 23.829 -11.503 -13.633 1.00 88.56 164 ASP A O 1
ATOM 1283 N N . THR A 1 165 ? 23.596 -9.985 -15.258 1.00 87.44 165 THR A N 1
ATOM 1284 C CA . THR A 1 165 ? 23.849 -8.829 -14.393 1.00 87.44 165 THR A CA 1
ATOM 1285 C C . THR A 1 165 ? 22.585 -8.509 -13.595 1.00 87.44 165 THR A C 1
ATOM 1287 O O . THR A 1 165 ? 21.608 -8.075 -14.204 1.00 87.44 165 THR A O 1
ATOM 1290 N N . PRO A 1 166 ? 22.553 -8.676 -12.258 1.00 84.19 166 PRO A N 1
ATOM 1291 C CA . PRO A 1 166 ? 21.294 -8.618 -11.513 1.00 84.19 166 PRO A CA 1
ATOM 1292 C C . PRO A 1 166 ? 20.686 -7.215 -11.398 1.00 84.19 166 PRO A C 1
ATOM 1294 O O . PRO A 1 166 ? 19.484 -7.083 -11.168 1.00 84.19 166 PRO A O 1
ATOM 1297 N N . GLN A 1 167 ? 21.500 -6.169 -11.544 1.00 87.62 167 GLN A N 1
ATOM 1298 C CA . GLN A 1 167 ? 21.082 -4.772 -11.449 1.00 87.62 167 GLN A CA 1
ATOM 1299 C C . GLN A 1 167 ? 21.740 -3.946 -12.552 1.00 87.62 167 GLN A C 1
ATOM 1301 O O . GLN A 1 167 ? 22.927 -4.105 -12.820 1.00 87.62 167 GLN A O 1
ATOM 1306 N N . LEU A 1 168 ? 20.978 -3.038 -13.151 1.00 86.88 168 LEU A N 1
ATOM 1307 C CA . LEU A 1 168 ? 21.453 -2.065 -14.126 1.00 86.88 168 LEU A CA 1
ATOM 1308 C C . LEU A 1 168 ? 21.259 -0.668 -13.525 1.00 86.88 168 LEU A C 1
ATOM 1310 O O . LEU A 1 168 ? 20.178 -0.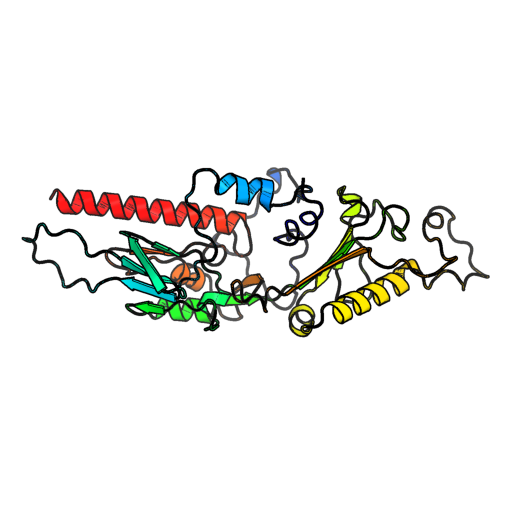336 -13.031 1.00 86.88 168 LEU A O 1
ATOM 1314 N N . VAL A 1 169 ? 22.319 0.135 -13.543 1.00 85.62 169 VAL A N 1
ATOM 1315 C CA . VAL A 1 169 ? 22.321 1.488 -12.974 1.00 85.62 169 VAL A CA 1
ATOM 1316 C C . VAL A 1 169 ? 22.513 2.486 -14.118 1.00 85.62 169 VAL A C 1
ATOM 1318 O O . VAL A 1 169 ? 23.640 2.640 -14.591 1.00 85.62 169 VAL A O 1
ATOM 1321 N N . PRO A 1 170 ? 21.432 3.107 -14.625 1.00 86.94 170 PRO A N 1
ATOM 1322 C CA . PRO A 1 170 ? 21.541 4.172 -15.616 1.00 86.94 170 PRO A CA 1
ATOM 1323 C C . PRO A 1 170 ? 22.164 5.440 -15.016 1.00 86.94 170 PRO A C 1
ATOM 1325 O O . PRO A 1 170 ? 22.169 5.637 -13.803 1.00 86.94 170 PRO A O 1
ATOM 1328 N N . LEU A 1 171 ? 22.657 6.331 -15.884 1.00 84.19 171 LEU A N 1
ATOM 1329 C CA . LEU A 1 171 ? 23.048 7.692 -15.486 1.00 84.19 171 LEU A CA 1
ATOM 1330 C C . LEU A 1 171 ? 21.835 8.557 -15.114 1.00 84.19 171 LEU A C 1
ATOM 1332 O O . LEU A 1 171 ? 21.965 9.499 -14.332 1.00 84.19 171 LEU A O 1
ATOM 1336 N N . ASP A 1 172 ? 20.665 8.238 -15.673 1.00 89.00 172 ASP A N 1
ATOM 1337 C CA . ASP A 1 172 ? 19.406 8.869 -15.296 1.00 89.00 172 ASP A CA 1
ATOM 1338 C C . ASP A 1 172 ? 19.036 8.466 -13.862 1.00 89.00 172 ASP A C 1
ATOM 1340 O O . ASP A 1 172 ? 18.718 7.311 -13.573 1.00 89.00 172 ASP A O 1
ATOM 1344 N N . GLN A 1 173 ? 19.077 9.445 -12.960 1.00 85.06 173 GLN A N 1
ATOM 1345 C CA . GLN A 1 173 ? 18.881 9.254 -11.523 1.00 85.06 173 GLN A CA 1
ATOM 1346 C C . GLN A 1 173 ? 17.453 8.849 -11.146 1.00 85.06 173 GLN A C 1
ATOM 1348 O O . GLN A 1 173 ? 17.211 8.484 -9.994 1.00 85.06 173 GLN A O 1
ATOM 1353 N N . ARG A 1 174 ? 16.501 8.915 -12.086 1.00 87.44 174 ARG A N 1
ATOM 1354 C CA . ARG A 1 174 ? 15.118 8.490 -11.850 1.00 87.44 174 ARG A CA 1
ATOM 1355 C C . ARG A 1 174 ? 15.011 6.993 -11.607 1.00 87.44 174 ARG A C 1
ATOM 1357 O O . ARG A 1 174 ? 14.104 6.569 -10.891 1.00 87.44 174 ARG A O 1
ATOM 1364 N N . TYR A 1 175 ? 15.912 6.203 -12.190 1.00 90.12 175 TYR A N 1
ATOM 1365 C CA . TYR A 1 175 ? 15.740 4.761 -12.283 1.00 90.12 175 TYR A CA 1
ATOM 1366 C C . TYR A 1 175 ? 16.864 3.980 -11.614 1.00 90.12 175 TYR A C 1
ATOM 1368 O O . TYR A 1 175 ? 18.048 4.190 -11.858 1.00 90.12 175 TYR A O 1
ATOM 1376 N N . HIS A 1 176 ? 16.471 2.963 -10.854 1.00 89.25 176 HIS A N 1
ATOM 1377 C CA . HIS A 1 176 ? 17.337 1.832 -10.533 1.00 89.25 176 HIS A CA 1
ATOM 1378 C C . HIS A 1 176 ? 16.687 0.554 -11.051 1.00 89.25 176 HIS A C 1
ATOM 1380 O O . HIS A 1 176 ? 15.565 0.230 -10.668 1.00 89.25 176 HIS A O 1
ATOM 1386 N N . ILE A 1 177 ? 17.352 -0.155 -11.963 1.00 92.12 177 ILE A N 1
ATOM 1387 C CA . ILE A 1 177 ? 16.720 -1.239 -12.715 1.00 92.12 177 ILE A CA 1
ATOM 1388 C C . ILE A 1 177 ? 17.170 -2.586 -12.167 1.00 92.12 177 ILE A C 1
ATOM 1390 O O . ILE A 1 177 ? 18.348 -2.939 -12.188 1.00 92.12 177 ILE A O 1
ATOM 1394 N N . LEU A 1 178 ? 16.205 -3.379 -11.724 1.00 90.88 178 LEU A N 1
ATOM 1395 C CA . LEU A 1 178 ? 16.407 -4.776 -11.394 1.00 90.88 178 LEU A CA 1
ATOM 1396 C C . LEU A 1 178 ? 16.227 -5.622 -12.654 1.00 90.88 178 LEU A C 1
ATOM 1398 O O . LEU A 1 178 ? 15.167 -5.614 -13.288 1.00 90.88 178 LEU A O 1
ATOM 1402 N N . ASN A 1 179 ? 17.257 -6.387 -13.001 1.00 91.56 179 ASN A N 1
ATOM 1403 C CA . ASN A 1 179 ? 17.205 -7.304 -14.127 1.00 91.56 179 ASN A CA 1
ATOM 1404 C C . ASN A 1 179 ? 16.558 -8.621 -13.694 1.00 91.56 179 ASN A C 1
ATOM 1406 O O . ASN A 1 179 ? 17.237 -9.556 -13.269 1.00 91.56 179 ASN A O 1
ATOM 1410 N N . LEU A 1 180 ? 15.232 -8.707 -13.800 1.00 88.81 180 LEU A N 1
ATOM 1411 C CA . LEU A 1 180 ? 14.486 -9.899 -13.399 1.00 88.81 180 LEU A CA 1
ATOM 1412 C C . LEU A 1 180 ? 14.824 -11.132 -14.260 1.00 88.81 180 LEU A C 1
ATOM 1414 O O . LEU A 1 180 ? 14.632 -12.262 -13.799 1.00 88.81 180 LEU A O 1
ATOM 1418 N N . ASN A 1 181 ? 15.419 -10.942 -15.445 1.00 90.12 181 ASN A N 1
ATOM 1419 C CA . ASN A 1 181 ? 15.980 -12.033 -16.243 1.00 90.12 181 ASN A CA 1
ATOM 1420 C C . ASN A 1 181 ? 17.029 -12.845 -15.469 1.00 90.12 181 ASN A C 1
ATOM 1422 O O . ASN A 1 181 ? 16.944 -14.074 -15.467 1.00 90.12 181 ASN A O 1
ATOM 1426 N N . ALA A 1 182 ? 17.940 -12.178 -14.750 1.00 86.81 182 ALA A N 1
ATOM 1427 C CA . ALA A 1 182 ? 18.977 -12.826 -13.937 1.00 86.81 182 ALA A CA 1
ATOM 1428 C C . ALA A 1 182 ? 18.394 -13.682 -12.793 1.00 86.81 182 ALA A C 1
ATOM 1430 O O . ALA A 1 182 ? 19.074 -14.523 -12.213 1.00 86.81 182 ALA A O 1
ATOM 1431 N N . TYR A 1 183 ? 17.106 -13.501 -12.494 1.00 84.62 183 TYR A N 1
ATOM 1432 C CA . TYR A 1 183 ? 16.370 -14.230 -11.465 1.00 84.62 183 TYR A CA 1
ATOM 1433 C C . TYR A 1 183 ? 15.330 -15.203 -12.043 1.00 84.62 183 TYR A C 1
ATOM 1435 O O . TYR A 1 183 ? 14.432 -15.664 -11.334 1.00 84.62 183 TYR A O 1
ATOM 1443 N N . GLY A 1 184 ? 15.437 -15.528 -13.335 1.00 84.75 184 GLY A N 1
ATOM 1444 C CA . GLY A 1 184 ? 14.606 -16.524 -14.013 1.00 84.75 184 GLY A CA 1
ATOM 1445 C C . GLY A 1 184 ? 13.325 -15.983 -14.654 1.00 84.75 184 GLY A C 1
ATOM 1446 O O . GLY A 1 184 ? 12.613 -16.747 -15.309 1.00 84.75 184 GLY A O 1
ATOM 1447 N N . LYS A 1 185 ? 13.028 -14.681 -14.537 1.00 85.31 185 LYS A N 1
ATOM 1448 C CA . LYS A 1 185 ? 11.929 -14.031 -15.270 1.00 85.31 185 LYS A CA 1
ATOM 1449 C C . LYS A 1 185 ? 12.436 -13.561 -16.634 1.00 85.31 185 LYS A C 1
ATOM 1451 O O . LYS A 1 185 ? 12.817 -12.407 -16.814 1.00 85.31 185 LYS A O 1
ATOM 1456 N N . LYS A 1 186 ? 12.498 -14.495 -17.585 1.00 91.31 186 LYS A N 1
ATOM 1457 C CA . LYS A 1 186 ? 13.109 -14.271 -18.904 1.00 91.31 186 LYS A CA 1
ATOM 1458 C C . LYS A 1 186 ? 12.552 -13.023 -19.597 1.00 91.31 186 LYS A C 1
ATOM 1460 O O . LYS A 1 186 ? 11.342 -12.914 -19.769 1.00 91.31 186 LYS A O 1
ATOM 1465 N N . GLY A 1 187 ? 13.447 -12.129 -20.016 1.00 93.38 187 GLY A N 1
ATOM 1466 C CA . GLY A 1 187 ? 13.099 -10.916 -20.762 1.00 93.38 187 GLY A CA 1
ATOM 1467 C C . GLY A 1 187 ? 12.409 -9.820 -19.948 1.00 93.38 187 GLY A C 1
ATOM 1468 O O . GLY A 1 187 ? 11.807 -8.937 -20.549 1.00 93.38 187 GLY A O 1
ATOM 1469 N N . VAL A 1 188 ? 12.463 -9.861 -18.613 1.00 93.75 188 VAL A N 1
ATOM 1470 C CA . VAL A 1 188 ? 11.787 -8.875 -17.757 1.00 93.75 188 VAL A CA 1
ATOM 1471 C C . VAL A 1 188 ? 12.790 -7.944 -17.073 1.00 93.75 188 VAL A C 1
ATOM 1473 O O . VAL A 1 188 ? 13.766 -8.401 -16.472 1.00 93.75 188 VAL A O 1
ATOM 1476 N N . LEU A 1 189 ? 12.500 -6.644 -17.113 1.00 95.44 189 LEU A N 1
ATOM 1477 C CA . LEU A 1 189 ? 13.156 -5.596 -16.330 1.00 95.44 189 LEU A CA 1
ATOM 1478 C C . LEU A 1 189 ? 12.143 -4.958 -15.375 1.00 95.44 189 LEU A C 1
ATOM 1480 O O . LEU A 1 189 ? 10.971 -4.815 -15.713 1.00 95.44 189 LEU A O 1
ATOM 1484 N N . CYS A 1 190 ? 12.593 -4.554 -14.190 1.00 94.75 190 CYS A N 1
ATOM 1485 C CA . CYS A 1 190 ? 11.792 -3.789 -13.236 1.00 94.75 190 CYS A CA 1
ATOM 1486 C C . CYS A 1 190 ? 12.571 -2.545 -12.810 1.00 94.75 190 CYS A C 1
ATOM 1488 O O . CYS A 1 190 ? 13.495 -2.635 -12.001 1.00 94.75 190 CYS A O 1
ATOM 1490 N N . ALA A 1 191 ? 12.202 -1.385 -13.344 1.00 95.62 191 ALA A N 1
ATOM 1491 C CA . ALA A 1 191 ? 12.747 -0.105 -12.924 1.00 95.62 191 ALA A CA 1
ATOM 1492 C C . ALA A 1 191 ? 12.039 0.379 -11.656 1.00 95.62 191 ALA A C 1
ATOM 1494 O O . ALA A 1 191 ? 10.814 0.469 -11.607 1.00 95.62 191 ALA A O 1
ATOM 1495 N N . HIS A 1 192 ? 12.819 0.687 -10.628 1.00 92.50 192 HIS A N 1
ATOM 1496 C CA . HIS A 1 192 ? 12.372 1.374 -9.427 1.00 92.50 192 HIS A CA 1
ATOM 1497 C C . HIS A 1 192 ? 12.489 2.877 -9.641 1.00 92.50 192 HIS A C 1
ATOM 1499 O O . HIS A 1 192 ? 13.532 3.346 -10.095 1.00 92.50 192 HIS A O 1
ATOM 1505 N N . VAL A 1 193 ? 11.442 3.603 -9.259 1.00 90.81 193 VAL A N 1
ATOM 1506 C CA . VAL A 1 193 ? 11.410 5.065 -9.246 1.00 90.81 193 VAL A CA 1
ATOM 1507 C C . VAL A 1 193 ? 11.253 5.514 -7.802 1.00 90.81 193 VAL A C 1
ATOM 1509 O O . VAL A 1 193 ? 10.311 5.107 -7.117 1.00 90.81 193 VAL A O 1
ATOM 1512 N N . TRP A 1 194 ? 12.194 6.322 -7.330 1.00 84.44 194 TRP A N 1
ATOM 1513 C CA . TRP A 1 194 ? 12.245 6.812 -5.951 1.00 84.44 194 TRP A CA 1
ATOM 1514 C C . TRP A 1 194 ? 11.777 8.272 -5.874 1.00 84.44 194 TRP A C 1
ATOM 1516 O O . TRP A 1 194 ? 11.744 8.956 -6.901 1.00 84.44 194 TRP A O 1
ATOM 1526 N N . PRO A 1 195 ? 11.416 8.788 -4.687 1.00 80.31 195 PRO A N 1
ATOM 1527 C CA . PRO A 1 195 ? 11.223 10.221 -4.497 1.00 80.31 195 PRO A CA 1
ATOM 1528 C C . PRO A 1 195 ? 12.480 11.030 -4.887 1.00 80.31 195 PRO A C 1
ATOM 1530 O O . PRO A 1 195 ? 13.598 10.548 -4.687 1.00 80.31 195 PRO A O 1
ATOM 1533 N N . PRO A 1 196 ? 12.327 12.256 -5.425 1.00 84.94 196 PRO A N 1
ATOM 1534 C CA . PRO A 1 196 ? 11.058 12.941 -5.700 1.00 84.94 196 PRO A CA 1
ATOM 1535 C C . PRO A 1 196 ? 10.346 12.439 -6.970 1.00 84.94 196 PRO A C 1
ATOM 1537 O O . PRO A 1 196 ? 9.140 12.596 -7.103 1.00 84.94 196 PRO A O 1
ATOM 1540 N N . TYR A 1 197 ? 11.048 11.747 -7.867 1.00 88.88 197 TYR A N 1
ATOM 1541 C CA . TYR A 1 197 ? 10.542 11.378 -9.194 1.00 88.88 197 TYR A CA 1
ATOM 1542 C C . TYR A 1 197 ? 9.303 10.473 -9.175 1.00 88.88 197 TYR A C 1
ATOM 1544 O O . TYR A 1 197 ? 8.458 10.561 -10.059 1.00 88.88 197 TYR A O 1
ATOM 1552 N N . ALA A 1 198 ? 9.153 9.629 -8.151 1.00 88.12 198 ALA A N 1
ATOM 1553 C CA . ALA A 1 198 ? 7.952 8.812 -7.970 1.00 88.12 198 ALA A CA 1
ATOM 1554 C C . ALA A 1 198 ? 6.684 9.656 -7.740 1.00 88.12 198 ALA A C 1
ATOM 1556 O O . ALA A 1 198 ? 5.584 9.223 -8.075 1.00 88.12 198 ALA A O 1
ATOM 1557 N N . GLU A 1 199 ? 6.828 10.850 -7.160 1.00 87.00 199 GLU A N 1
ATOM 1558 C CA . GLU A 1 199 ? 5.729 11.800 -6.952 1.00 87.00 199 GLU A CA 1
ATOM 1559 C C . GLU A 1 199 ? 5.407 12.576 -8.237 1.00 87.00 199 GLU A C 1
ATOM 1561 O O . GLU A 1 199 ? 4.274 13.010 -8.424 1.00 87.00 199 GLU A O 1
ATOM 1566 N N . GLU A 1 200 ? 6.386 12.693 -9.135 1.00 89.94 200 GLU A N 1
ATOM 1567 C CA . GLU A 1 200 ? 6.335 13.474 -10.376 1.00 89.94 200 GLU A CA 1
ATOM 1568 C C . GLU A 1 200 ? 6.040 12.622 -11.623 1.00 89.94 200 GLU A C 1
ATOM 1570 O O . GLU A 1 200 ? 5.931 13.154 -12.723 1.00 89.94 200 GLU A O 1
ATOM 1575 N N . MET A 1 201 ? 5.878 11.304 -11.468 1.00 86.88 201 MET A N 1
ATOM 1576 C CA . MET A 1 201 ? 5.785 10.321 -12.560 1.00 86.88 201 MET A CA 1
ATOM 1577 C C . MET A 1 201 ? 4.544 10.472 -13.473 1.00 86.88 201 MET A C 1
ATOM 1579 O O . MET A 1 201 ? 4.369 9.681 -14.398 1.00 86.88 201 MET A O 1
ATOM 1583 N N . GLY A 1 202 ? 3.675 11.455 -13.210 1.00 88.62 202 GLY A N 1
ATOM 1584 C CA . GLY A 1 202 ? 2.441 11.718 -13.957 1.00 88.62 202 GLY A CA 1
ATOM 1585 C C . GLY A 1 202 ? 1.419 10.582 -13.865 1.00 88.62 202 GLY A C 1
ATOM 1586 O O . GLY A 1 202 ? 1.601 9.635 -13.105 1.00 88.62 202 GLY A O 1
ATOM 1587 N N . GLU A 1 203 ? 0.335 10.667 -14.638 1.00 92.06 203 GLU A N 1
ATOM 1588 C CA . GLU A 1 203 ? -0.696 9.613 -14.743 1.00 92.06 203 GLU A CA 1
ATOM 1589 C C . GLU A 1 203 ? -0.597 8.804 -16.046 1.00 92.06 203 GLU A C 1
ATOM 1591 O O . GLU A 1 203 ? -1.250 7.776 -16.182 1.00 92.06 203 GLU A O 1
ATOM 1596 N N . ASP A 1 204 ? 0.242 9.244 -16.984 1.00 96.25 204 ASP A N 1
ATOM 1597 C CA . ASP A 1 204 ? 0.403 8.637 -18.304 1.00 96.25 204 ASP A CA 1
ATOM 1598 C C . ASP A 1 204 ? 1.401 7.466 -18.251 1.00 96.25 204 ASP A C 1
ATOM 1600 O O . ASP A 1 204 ? 2.587 7.642 -17.950 1.00 96.25 204 ASP A O 1
ATOM 1604 N N . ASP A 1 205 ? 0.900 6.250 -18.479 1.00 96.56 205 ASP A N 1
ATOM 1605 C CA . ASP A 1 205 ? 1.701 5.023 -18.492 1.00 96.56 205 ASP A CA 1
ATOM 1606 C C . ASP A 1 205 ? 2.609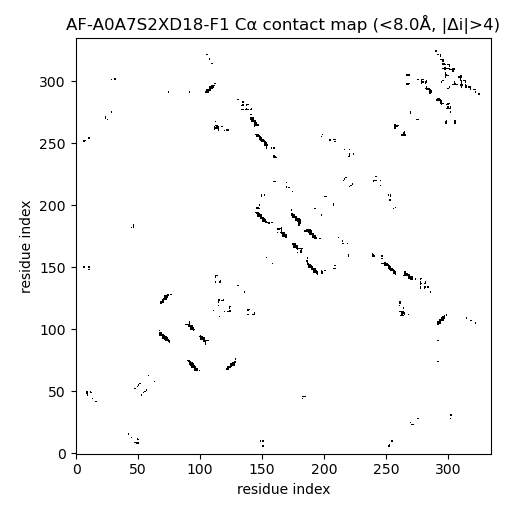 4.933 -19.713 1.00 96.56 205 ASP A C 1
ATOM 1608 O O . ASP A 1 205 ? 3.768 4.538 -19.574 1.00 96.56 205 ASP A O 1
ATOM 1612 N N . GLU A 1 206 ? 2.097 5.302 -20.888 1.00 97.12 206 GLU A N 1
ATOM 1613 C CA . GLU A 1 206 ? 2.841 5.241 -22.146 1.00 97.12 206 GLU A CA 1
ATOM 1614 C C . GLU A 1 206 ? 4.038 6.179 -22.061 1.00 97.12 206 GLU A C 1
ATOM 1616 O O . GLU A 1 206 ? 5.170 5.757 -22.291 1.00 97.12 206 GLU A O 1
ATOM 1621 N N . LYS A 1 207 ? 3.821 7.403 -21.567 1.00 96.69 207 LYS A N 1
ATOM 1622 C CA . LYS A 1 207 ? 4.904 8.367 -21.375 1.00 96.69 207 LYS A CA 1
ATOM 1623 C C . LYS A 1 207 ? 5.976 7.877 -20.396 1.00 96.69 207 LYS A C 1
ATOM 1625 O O . LYS A 1 207 ? 7.170 8.048 -20.647 1.00 96.69 207 LYS A O 1
ATOM 1630 N N . ALA A 1 208 ? 5.577 7.261 -19.281 1.00 96.62 208 ALA A N 1
ATOM 1631 C CA . ALA A 1 208 ? 6.526 6.726 -18.303 1.00 96.62 208 ALA A CA 1
ATOM 1632 C C . ALA A 1 208 ? 7.374 5.582 -18.892 1.00 96.62 208 ALA A C 1
ATOM 1634 O O . ALA A 1 208 ? 8.569 5.472 -18.600 1.00 96.62 208 ALA A O 1
ATOM 1635 N N . VAL A 1 209 ? 6.760 4.737 -19.725 1.00 97.94 209 VAL A N 1
ATOM 1636 C CA . VAL A 1 209 ? 7.434 3.650 -20.442 1.00 97.94 209 VAL A CA 1
ATOM 1637 C C . VAL A 1 209 ? 8.370 4.198 -21.514 1.00 97.94 209 VAL A C 1
ATOM 1639 O O . VAL A 1 209 ? 9.525 3.780 -21.551 1.00 97.94 209 VAL A O 1
ATOM 1642 N N . GLU A 1 210 ? 7.922 5.150 -22.332 1.00 97.19 210 GLU A N 1
ATOM 1643 C CA . GLU A 1 210 ? 8.742 5.821 -23.348 1.00 97.19 210 GLU A CA 1
ATOM 1644 C C . GLU A 1 210 ? 10.007 6.429 -22.739 1.00 97.19 210 GLU A C 1
ATOM 1646 O O . GLU A 1 210 ? 11.109 6.174 -23.222 1.00 97.19 210 GLU A O 1
ATOM 1651 N N . ASP A 1 211 ? 9.871 7.162 -21.632 1.00 96.56 211 ASP A N 1
ATOM 1652 C CA . ASP A 1 211 ? 11.003 7.759 -20.922 1.00 96.56 211 ASP A CA 1
ATOM 1653 C C . ASP A 1 211 ? 12.030 6.708 -20.474 1.00 96.56 211 ASP A C 1
ATOM 1655 O O . ASP A 1 211 ? 13.238 6.908 -20.624 1.00 96.56 211 ASP A O 1
ATOM 1659 N N . LEU A 1 212 ? 11.568 5.569 -19.948 1.00 97.25 212 LEU A N 1
ATOM 1660 C CA . LEU A 1 212 ? 12.452 4.470 -19.560 1.00 97.25 212 LEU A CA 1
ATOM 1661 C C . LEU A 1 212 ? 13.093 3.790 -20.781 1.00 97.25 212 LEU A C 1
ATOM 1663 O O . LEU A 1 212 ? 14.265 3.410 -20.725 1.00 97.25 212 LEU A O 1
ATOM 1667 N N . LEU A 1 213 ? 12.355 3.632 -21.883 1.00 97.06 213 LEU A N 1
ATOM 1668 C CA . LEU A 1 213 ? 12.887 3.070 -23.124 1.00 97.06 213 LEU A CA 1
ATOM 1669 C C . LEU A 1 213 ? 13.980 3.966 -23.713 1.00 97.06 213 LEU A C 1
ATOM 1671 O O . LEU A 1 213 ? 14.997 3.436 -24.152 1.00 97.06 213 LEU A O 1
ATOM 1675 N N . GLU A 1 214 ? 13.841 5.292 -23.661 1.00 95.62 214 GLU A N 1
ATOM 1676 C CA . GLU A 1 214 ? 14.896 6.226 -24.081 1.00 95.62 214 GLU A CA 1
ATOM 1677 C C . GLU A 1 214 ? 16.169 6.084 -23.236 1.00 95.62 214 GLU A C 1
ATOM 1679 O O . GLU A 1 214 ? 17.279 6.052 -23.776 1.00 95.62 214 GLU A O 1
ATOM 1684 N N . VAL A 1 215 ? 16.031 5.888 -21.920 1.00 95.31 215 VAL A N 1
ATOM 1685 C CA . VAL A 1 215 ? 17.177 5.583 -21.046 1.00 95.31 215 VAL A CA 1
ATOM 1686 C C . VAL A 1 215 ? 17.846 4.267 -21.459 1.00 95.31 215 VAL A C 1
ATOM 1688 O O . VAL A 1 215 ? 19.068 4.212 -21.606 1.00 95.31 215 VAL A O 1
ATOM 1691 N N . LEU A 1 216 ? 17.067 3.208 -21.701 1.00 95.25 216 LEU A N 1
ATOM 1692 C CA . LEU A 1 216 ? 17.589 1.902 -22.125 1.00 95.25 216 LEU A CA 1
ATOM 1693 C C . LEU A 1 216 ? 18.255 1.953 -23.513 1.00 95.25 216 LEU A C 1
ATOM 1695 O O . LEU A 1 216 ? 19.316 1.349 -23.698 1.00 95.25 216 LEU A O 1
ATOM 1699 N N . LYS A 1 217 ? 17.688 2.707 -24.464 1.00 93.25 217 LYS A N 1
ATOM 1700 C CA . LYS A 1 217 ? 18.289 2.990 -25.779 1.00 93.25 217 LYS A CA 1
ATOM 1701 C C . LYS A 1 217 ? 19.640 3.682 -25.620 1.00 93.25 217 LYS A C 1
ATOM 1703 O O . LYS A 1 217 ? 20.629 3.245 -26.210 1.00 93.25 217 LYS A O 1
ATOM 1708 N N . GLY A 1 218 ? 19.711 4.709 -24.774 1.00 91.38 218 GLY A N 1
ATOM 1709 C CA . GLY A 1 218 ? 20.957 5.408 -24.462 1.00 91.38 218 GLY A CA 1
ATOM 1710 C C . GLY A 1 218 ? 22.032 4.491 -23.873 1.00 91.38 218 GLY A C 1
ATOM 1711 O O . GLY A 1 218 ? 23.192 4.577 -24.266 1.00 91.38 218 GLY A O 1
ATOM 1712 N N . MET A 1 219 ? 21.648 3.577 -22.976 1.00 90.00 219 MET A N 1
ATOM 1713 C CA . MET A 1 219 ? 22.581 2.645 -22.333 1.00 90.00 219 MET A CA 1
ATOM 1714 C C . MET A 1 219 ? 23.157 1.595 -23.289 1.00 90.00 219 MET A C 1
ATOM 1716 O O . MET A 1 219 ? 24.351 1.299 -23.224 1.00 90.00 219 MET A O 1
ATOM 1720 N N . PHE A 1 220 ? 22.312 0.991 -24.129 1.00 90.00 220 PHE A N 1
ATOM 1721 C CA . PHE A 1 220 ? 22.655 -0.258 -24.821 1.00 90.00 220 PHE A CA 1
ATOM 1722 C C . PHE A 1 220 ? 22.636 -0.170 -26.349 1.00 90.00 220 PHE A C 1
ATOM 1724 O O . PHE A 1 220 ? 23.176 -1.058 -27.004 1.00 90.00 220 PHE A O 1
ATOM 1731 N N . TRP A 1 221 ? 22.031 0.872 -26.924 1.00 83.56 221 TRP A N 1
ATOM 1732 C CA . TRP A 1 221 ? 21.795 0.968 -28.367 1.00 83.56 221 TRP A CA 1
ATOM 1733 C C . TRP A 1 221 ? 22.605 2.076 -29.044 1.00 83.56 221 TRP A C 1
ATOM 1735 O O . TRP A 1 221 ? 23.141 1.872 -30.129 1.00 83.56 221 TRP A O 1
ATOM 1745 N N . ASN A 1 222 ? 22.766 3.230 -28.390 1.00 73.25 222 ASN A N 1
ATOM 1746 C CA . ASN A 1 222 ? 23.386 4.413 -29.004 1.00 73.25 222 ASN A CA 1
ATOM 1747 C C . ASN A 1 222 ? 24.926 4.343 -29.150 1.00 73.25 222 ASN A C 1
ATOM 1749 O O . ASN A 1 222 ? 25.520 5.251 -29.722 1.00 73.25 222 ASN A O 1
ATOM 1753 N N . ASN A 1 223 ? 25.580 3.264 -28.700 1.00 57.12 223 ASN A N 1
ATOM 1754 C CA . ASN A 1 223 ? 27.045 3.103 -28.728 1.00 57.12 223 ASN A CA 1
ATOM 1755 C C . ASN A 1 223 ? 27.600 2.303 -29.926 1.00 57.12 223 ASN A C 1
ATOM 1757 O O . ASN A 1 223 ? 28.778 1.943 -29.927 1.00 57.12 223 ASN A O 1
ATOM 1761 N N . THR A 1 224 ? 26.803 2.002 -30.955 1.00 52.41 224 THR A N 1
ATOM 1762 C CA . THR A 1 224 ? 27.256 1.138 -32.064 1.00 52.41 224 THR A CA 1
ATOM 1763 C C . THR A 1 224 ? 27.892 1.849 -33.259 1.00 52.41 224 THR A C 1
ATOM 1765 O O . THR A 1 224 ? 28.308 1.158 -34.186 1.00 52.41 224 THR A O 1
ATOM 1768 N N . LYS A 1 225 ? 28.050 3.185 -33.261 1.00 46.62 225 LYS A N 1
ATOM 1769 C CA . LYS A 1 225 ? 28.608 3.901 -34.434 1.00 46.62 225 LYS A CA 1
ATOM 1770 C C . LYS A 1 225 ? 29.914 4.679 -34.250 1.00 46.62 225 LYS A C 1
ATOM 1772 O O . LYS A 1 225 ? 30.555 4.944 -35.261 1.00 46.62 225 LYS A O 1
ATOM 1777 N N . ASP A 1 226 ? 30.391 4.918 -33.030 1.00 45.38 226 ASP A N 1
ATOM 1778 C CA . ASP A 1 226 ? 31.657 5.638 -32.816 1.00 45.38 226 ASP A CA 1
ATOM 1779 C C . ASP A 1 226 ? 32.710 4.737 -32.165 1.00 45.38 226 ASP A C 1
ATOM 1781 O O . ASP A 1 226 ? 32.831 4.684 -30.947 1.00 45.38 226 ASP A O 1
ATOM 1785 N N . ASN A 1 227 ? 33.481 3.997 -32.970 1.00 43.84 227 ASN A N 1
ATOM 1786 C CA . ASN A 1 227 ? 34.781 3.461 -32.546 1.00 43.84 227 ASN A CA 1
ATOM 1787 C C . ASN A 1 227 ? 35.663 3.103 -33.751 1.00 43.84 227 ASN A C 1
ATOM 1789 O O . ASN A 1 227 ? 35.918 1.936 -34.035 1.00 43.84 227 ASN A O 1
ATOM 1793 N N . ASN A 1 228 ? 36.190 4.132 -34.418 1.00 45.38 228 ASN A N 1
ATOM 1794 C CA . ASN A 1 228 ? 37.385 4.000 -35.259 1.00 45.38 228 ASN A CA 1
ATOM 1795 C C . ASN A 1 228 ? 38.695 4.250 -34.488 1.00 45.38 228 ASN A C 1
ATOM 1797 O O . ASN A 1 228 ? 39.744 4.362 -35.112 1.00 45.38 228 ASN A O 1
ATOM 1801 N N . ASN A 1 229 ? 38.686 4.332 -33.151 1.00 47.50 229 ASN A N 1
ATOM 1802 C CA . ASN A 1 229 ? 39.934 4.329 -32.385 1.00 47.50 229 ASN A CA 1
ATOM 1803 C C . ASN A 1 229 ? 39.701 4.096 -30.888 1.00 47.50 229 ASN A C 1
ATOM 1805 O O . ASN A 1 229 ? 39.422 5.041 -30.160 1.00 47.50 229 ASN A O 1
ATOM 1809 N N . THR A 1 230 ? 39.827 2.853 -30.417 1.00 39.59 230 THR A N 1
ATOM 1810 C CA . THR A 1 230 ? 40.567 2.512 -29.183 1.00 39.59 230 THR A CA 1
ATOM 1811 C C . THR A 1 230 ? 40.512 1.012 -28.900 1.00 39.59 230 THR A C 1
ATOM 1813 O O . THR A 1 230 ? 39.460 0.377 -28.821 1.00 39.59 230 THR A O 1
ATOM 1816 N N . THR A 1 231 ? 41.704 0.452 -28.739 1.00 43.56 231 THR A N 1
ATOM 1817 C CA . THR A 1 231 ? 41.988 -0.908 -28.298 1.00 43.56 231 THR A CA 1
ATOM 1818 C C . THR A 1 231 ? 41.640 -1.054 -26.818 1.00 43.56 231 THR A C 1
ATOM 1820 O O . THR A 1 231 ? 42.450 -0.712 -25.963 1.00 43.56 231 THR A O 1
ATOM 1823 N N . THR A 1 232 ? 40.456 -1.579 -26.498 1.00 38.12 232 THR A N 1
ATOM 1824 C CA . THR A 1 232 ? 40.149 -2.135 -25.169 1.00 38.12 232 THR A CA 1
ATOM 1825 C C . THR A 1 232 ? 39.297 -3.409 -25.285 1.00 38.12 232 THR A C 1
ATOM 1827 O O . THR A 1 232 ? 38.228 -3.428 -25.890 1.00 38.12 232 THR A O 1
ATOM 1830 N N . ASN A 1 233 ? 39.876 -4.487 -24.748 1.00 34.38 233 ASN A N 1
ATOM 1831 C CA . ASN A 1 233 ? 39.391 -5.822 -24.367 1.00 34.38 233 ASN A CA 1
ATOM 1832 C C . ASN A 1 233 ? 38.067 -6.344 -24.972 1.00 34.38 233 ASN A C 1
ATOM 1834 O O . ASN A 1 233 ? 36.968 -5.886 -24.675 1.00 34.38 233 ASN A O 1
ATOM 1838 N N . ALA A 1 234 ? 38.201 -7.408 -25.766 1.00 38.75 234 ALA A N 1
ATOM 1839 C CA . ALA A 1 234 ? 37.190 -8.011 -26.633 1.00 38.75 234 ALA A CA 1
ATOM 1840 C C . ALA A 1 234 ? 36.169 -8.957 -25.954 1.00 38.75 234 ALA A C 1
ATOM 1842 O O . ALA A 1 234 ? 35.495 -9.711 -26.654 1.00 38.75 234 ALA A O 1
ATOM 1843 N N . GLU A 1 235 ? 36.010 -8.941 -24.628 1.00 41.72 235 GLU A N 1
ATOM 1844 C CA . GLU A 1 235 ? 35.176 -9.941 -23.928 1.00 41.72 235 GLU A CA 1
ATOM 1845 C C . GLU A 1 235 ? 33.753 -9.469 -23.574 1.00 41.72 235 GLU A C 1
ATOM 1847 O O . GLU A 1 235 ? 32.885 -10.299 -23.326 1.00 41.72 235 GLU A O 1
ATOM 1852 N N . THR A 1 236 ? 33.446 -8.170 -23.654 1.00 43.00 236 THR A N 1
ATOM 1853 C CA . THR A 1 236 ? 32.110 -7.614 -23.327 1.00 43.00 236 THR A CA 1
ATOM 1854 C C . THR A 1 236 ? 31.268 -7.187 -24.535 1.00 43.00 236 THR A C 1
ATOM 1856 O O . THR A 1 236 ? 30.132 -6.751 -24.369 1.00 43.00 236 THR A O 1
ATOM 1859 N N . LYS A 1 237 ? 31.774 -7.321 -25.769 1.00 43.94 237 LYS A N 1
ATOM 1860 C CA . LYS A 1 237 ? 31.112 -6.801 -26.988 1.00 43.94 237 LYS A CA 1
ATOM 1861 C C . LYS A 1 237 ? 30.147 -7.768 -27.696 1.00 43.94 237 LYS A C 1
ATOM 1863 O O . LYS A 1 237 ? 29.598 -7.397 -28.727 1.00 43.94 237 LYS A O 1
ATOM 1868 N N . LYS A 1 238 ? 29.922 -8.992 -27.201 1.00 42.72 238 LYS A N 1
ATOM 1869 C CA . LYS A 1 238 ? 29.143 -10.004 -27.951 1.00 42.72 238 LYS A CA 1
ATOM 1870 C C . LYS A 1 238 ? 27.616 -9.894 -27.857 1.00 42.72 238 LYS A C 1
ATOM 1872 O O . LYS A 1 238 ? 26.949 -10.457 -28.721 1.00 42.72 238 LYS A O 1
ATOM 1877 N N . ASP A 1 239 ? 27.074 -9.136 -26.904 1.00 46.16 239 ASP A N 1
ATOM 1878 C CA . ASP A 1 239 ? 25.623 -9.135 -26.646 1.00 46.16 239 ASP A CA 1
ATOM 1879 C C . ASP A 1 239 ? 24.895 -7.842 -27.066 1.00 46.16 239 ASP A C 1
ATOM 1881 O O . ASP A 1 239 ? 23.667 -7.818 -27.116 1.00 46.16 239 ASP A O 1
ATOM 1885 N N . ALA A 1 240 ? 25.620 -6.777 -27.429 1.00 50.16 240 ALA A N 1
ATOM 1886 C CA . ALA A 1 240 ? 25.032 -5.520 -27.899 1.00 50.16 240 ALA A CA 1
ATOM 1887 C C . ALA A 1 240 ? 24.884 -5.538 -29.430 1.00 50.16 240 ALA A C 1
ATOM 1889 O O . ALA A 1 240 ? 25.753 -5.084 -30.175 1.00 50.16 240 ALA A O 1
ATOM 1890 N N . LYS A 1 241 ? 23.794 -6.131 -29.917 1.00 53.12 241 LYS A N 1
ATOM 1891 C CA . LYS A 1 241 ? 23.497 -6.236 -31.351 1.00 53.12 241 LYS A CA 1
ATOM 1892 C C . LYS A 1 241 ? 22.843 -4.938 -31.840 1.00 53.12 241 LYS A C 1
ATOM 1894 O O . LYS A 1 241 ? 21.644 -4.781 -31.671 1.00 53.12 241 LYS A O 1
ATOM 1899 N N . GLY A 1 242 ? 23.607 -4.023 -32.437 1.00 56.94 242 GLY A N 1
ATOM 1900 C CA . GLY A 1 242 ? 23.094 -2.754 -32.975 1.00 56.94 242 GLY A CA 1
ATOM 1901 C C . GLY A 1 242 ? 23.021 -2.697 -34.499 1.00 56.94 242 GLY A C 1
ATOM 1902 O O . GLY A 1 242 ? 23.567 -1.768 -35.080 1.00 56.94 242 GLY A O 1
ATOM 1903 N N . ASP A 1 243 ? 22.312 -3.647 -35.112 1.00 53.62 243 ASP A N 1
ATOM 1904 C CA . ASP A 1 243 ? 21.854 -3.567 -36.506 1.00 53.62 243 ASP A CA 1
ATOM 1905 C C . ASP A 1 243 ? 20.342 -3.859 -36.533 1.00 53.62 243 ASP A C 1
ATOM 1907 O O . ASP A 1 243 ? 19.920 -5.017 -36.491 1.00 53.62 243 ASP A O 1
ATOM 1911 N N . GLY A 1 244 ? 19.507 -2.811 -36.525 1.00 69.94 244 GLY A N 1
ATOM 1912 C CA . GLY A 1 244 ? 18.042 -2.927 -36.560 1.00 69.94 244 GLY A CA 1
ATOM 1913 C C . GLY A 1 244 ? 17.294 -1.812 -35.822 1.00 69.94 244 GLY A C 1
ATOM 1914 O O . GLY A 1 244 ? 17.895 -0.854 -35.337 1.00 69.94 244 GLY A O 1
ATOM 1915 N N . ALA A 1 245 ? 15.966 -1.934 -35.741 1.00 82.94 245 ALA A N 1
ATOM 1916 C CA . ALA A 1 245 ? 15.145 -1.107 -34.857 1.00 82.94 245 ALA A CA 1
ATOM 1917 C C . ALA A 1 245 ? 15.327 -1.550 -33.394 1.00 82.94 245 ALA A C 1
ATOM 1919 O O . ALA A 1 245 ? 15.483 -2.746 -33.130 1.00 82.94 245 ALA A O 1
ATOM 1920 N N . PHE A 1 246 ? 15.289 -0.601 -32.454 1.00 89.81 246 PHE A N 1
ATOM 1921 C CA . PHE A 1 246 ? 15.322 -0.917 -31.026 1.00 89.81 246 PHE A CA 1
ATOM 1922 C C . PHE A 1 246 ? 14.112 -1.796 -30.655 1.00 89.81 246 PHE A C 1
ATOM 1924 O O . PHE A 1 246 ? 13.005 -1.504 -31.113 1.00 89.81 246 PHE A O 1
ATOM 1931 N N . PRO A 1 247 ? 14.288 -2.882 -29.880 1.00 92.56 247 PRO A N 1
ATOM 1932 C CA . PRO A 1 247 ? 13.170 -3.736 -29.505 1.00 92.56 247 PRO A CA 1
ATOM 1933 C C . PRO A 1 247 ? 12.114 -2.999 -28.680 1.00 92.56 247 PRO A C 1
ATOM 1935 O O . PRO A 1 247 ? 12.444 -2.339 -27.702 1.00 92.56 247 PRO A O 1
ATOM 1938 N N . GLU A 1 248 ? 10.845 -3.195 -29.028 1.00 94.44 248 GLU A N 1
ATOM 1939 C CA . GLU A 1 248 ? 9.710 -2.727 -28.230 1.00 94.44 248 GLU A CA 1
ATOM 1940 C C . GLU A 1 248 ? 9.301 -3.782 -27.186 1.00 94.44 248 GLU A C 1
ATOM 1942 O O . GLU A 1 248 ? 9.380 -4.992 -27.465 1.00 94.44 248 GLU A O 1
ATOM 1947 N N . PRO A 1 249 ? 8.857 -3.371 -25.984 1.00 96.75 249 PRO A N 1
ATOM 1948 C CA . PRO A 1 249 ? 8.314 -4.300 -25.007 1.00 96.75 249 PRO A CA 1
ATOM 1949 C C . PRO A 1 249 ? 7.026 -4.932 -25.551 1.00 96.75 249 PRO A C 1
ATOM 1951 O O . PRO A 1 249 ? 6.204 -4.291 -26.198 1.00 96.75 249 PRO A O 1
ATOM 1954 N N . VAL A 1 250 ? 6.832 -6.219 -25.274 1.00 97.00 250 VAL A N 1
ATOM 1955 C CA . VAL A 1 250 ? 5.578 -6.923 -25.580 1.00 97.00 250 VAL A CA 1
ATOM 1956 C C . VAL A 1 250 ? 4.495 -6.666 -24.540 1.00 97.00 250 VAL A C 1
ATOM 1958 O O . VAL A 1 250 ? 3.356 -7.068 -24.755 1.00 97.00 250 VAL A O 1
ATOM 1961 N N . ASP A 1 251 ? 4.869 -6.103 -23.391 1.00 95.75 251 ASP A N 1
ATOM 1962 C CA . ASP A 1 251 ? 3.976 -5.823 -22.274 1.00 95.75 251 ASP A CA 1
ATOM 1963 C C . ASP A 1 251 ? 4.673 -4.935 -21.244 1.00 95.75 251 ASP A C 1
ATOM 1965 O O . ASP A 1 251 ? 5.904 -4.994 -21.097 1.00 95.75 251 ASP A O 1
ATOM 1969 N N . TYR A 1 252 ? 3.893 -4.175 -20.487 1.00 96.38 252 TYR A N 1
ATOM 1970 C CA . TYR A 1 252 ? 4.405 -3.360 -19.397 1.00 96.38 252 TYR A CA 1
ATOM 1971 C C . TYR A 1 252 ? 3.366 -3.160 -18.300 1.00 96.38 252 TYR A C 1
ATOM 1973 O O . TYR A 1 252 ? 2.164 -3.252 -18.528 1.00 96.38 252 TYR A O 1
ATOM 1981 N N . VAL A 1 253 ? 3.840 -2.838 -17.095 1.00 93.56 253 VAL A N 1
ATOM 1982 C CA . VAL A 1 253 ? 2.984 -2.292 -16.038 1.00 93.56 253 VAL A CA 1
ATOM 1983 C C . VAL A 1 253 ? 3.693 -1.165 -15.308 1.00 93.56 253 VAL A C 1
ATOM 1985 O O . VAL A 1 253 ? 4.865 -1.287 -14.942 1.00 93.56 253 VAL A O 1
ATOM 1988 N N . VAL A 1 254 ? 2.944 -0.098 -15.041 1.00 94.75 254 VAL A N 1
ATOM 1989 C CA . VAL A 1 254 ? 3.384 1.048 -14.255 1.00 94.75 254 VAL A CA 1
ATOM 1990 C C . VAL A 1 254 ? 2.614 1.093 -12.935 1.00 94.75 254 VAL A C 1
ATOM 1992 O O . VAL A 1 254 ? 1.389 1.143 -12.900 1.00 94.75 254 VAL A O 1
ATOM 1995 N N . ALA A 1 255 ? 3.333 1.059 -11.816 1.00 90.81 255 ALA A N 1
ATOM 1996 C CA . ALA A 1 255 ? 2.759 1.088 -10.477 1.00 90.81 255 ALA A CA 1
ATOM 1997 C C . ALA A 1 255 ? 2.990 2.446 -9.810 1.00 90.81 255 ALA A C 1
ATOM 1999 O O . ALA A 1 255 ? 4.139 2.862 -9.645 1.00 90.81 255 ALA A O 1
ATOM 2000 N N . ARG A 1 256 ? 1.898 3.088 -9.371 1.00 91.50 256 ARG A N 1
ATOM 2001 C CA . ARG A 1 256 ? 1.882 4.378 -8.656 1.00 91.50 256 ARG A CA 1
ATOM 2002 C C . ARG A 1 256 ? 1.189 4.242 -7.302 1.00 91.50 256 ARG A C 1
ATOM 2004 O O . ARG A 1 256 ? -0.007 4.490 -7.166 1.00 91.50 256 ARG A O 1
ATOM 2011 N N . TRP A 1 257 ? 1.938 3.832 -6.279 1.00 89.44 257 TRP A N 1
ATOM 2012 C CA . TRP A 1 257 ? 1.371 3.536 -4.952 1.00 89.44 257 TRP A CA 1
ATOM 2013 C C . TRP A 1 257 ? 0.757 4.758 -4.258 1.00 89.44 257 TRP A C 1
ATOM 2015 O O . TRP A 1 257 ? -0.183 4.631 -3.480 1.00 89.44 257 TRP A O 1
ATOM 2025 N N . ASN A 1 258 ? 1.282 5.950 -4.537 1.00 89.19 258 ASN A N 1
ATOM 2026 C CA . ASN A 1 258 ? 0.773 7.225 -4.036 1.00 89.19 258 ASN A CA 1
ATOM 2027 C C . ASN A 1 258 ? -0.618 7.587 -4.581 1.00 89.19 258 ASN A C 1
ATOM 2029 O O . ASN A 1 258 ? -1.346 8.294 -3.878 1.00 89.19 258 ASN A O 1
ATOM 2033 N N . SER A 1 259 ? -0.970 7.090 -5.771 1.00 91.12 259 SER A N 1
ATOM 2034 C CA . SER A 1 259 ? -2.251 7.339 -6.446 1.00 91.12 259 SER A CA 1
ATOM 2035 C C . SER A 1 259 ? -3.259 6.199 -6.280 1.00 91.12 259 SER A C 1
ATOM 2037 O O . SER A 1 259 ? -4.448 6.418 -6.483 1.00 91.12 259 SER A O 1
ATOM 2039 N N . ASP A 1 260 ? -2.822 4.998 -5.881 1.00 93.12 260 ASP A N 1
ATOM 2040 C CA . ASP A 1 260 ? -3.737 3.894 -5.569 1.00 93.12 260 ASP A CA 1
ATOM 2041 C C . ASP A 1 260 ? -4.679 4.309 -4.420 1.00 93.12 260 ASP A C 1
ATOM 2043 O O . ASP A 1 260 ? -4.202 4.563 -3.306 1.00 93.12 260 ASP A O 1
ATOM 2047 N N . PRO A 1 261 ? -6.008 4.346 -4.637 1.00 95.88 261 PRO A N 1
ATOM 2048 C CA . PRO A 1 261 ? -6.958 4.802 -3.632 1.00 95.88 261 PRO A CA 1
ATOM 2049 C C . PRO A 1 261 ? -6.946 3.949 -2.361 1.00 95.88 261 PRO A C 1
ATOM 2051 O O . PRO A 1 261 ? -7.325 4.444 -1.303 1.00 95.88 261 PRO A O 1
ATOM 2054 N N . PHE A 1 262 ? -6.507 2.690 -2.416 1.00 95.50 262 PHE A N 1
ATOM 2055 C CA . PHE A 1 262 ? -6.479 1.772 -1.276 1.00 95.50 262 PHE A CA 1
ATOM 2056 C C . PHE A 1 262 ? -5.112 1.666 -0.596 1.00 95.50 262 PHE A C 1
ATOM 2058 O O . PHE A 1 262 ? -5.021 1.004 0.439 1.00 95.50 262 PHE A O 1
ATOM 2065 N N . ALA A 1 263 ? -4.082 2.341 -1.115 1.00 93.38 263 ALA A N 1
ATOM 2066 C CA . ALA A 1 263 ? -2.762 2.435 -0.488 1.00 93.38 263 ALA A CA 1
ATOM 2067 C C . ALA A 1 263 ? -2.417 3.882 -0.106 1.00 93.38 263 ALA A C 1
ATOM 2069 O O . ALA A 1 263 ? -2.082 4.158 1.052 1.00 93.38 263 ALA A O 1
ATOM 2070 N N . LEU A 1 264 ? -2.581 4.808 -1.058 1.00 94.31 264 LEU A N 1
ATOM 2071 C CA . LEU A 1 264 ? -2.333 6.246 -0.931 1.00 94.31 264 LEU A CA 1
ATOM 2072 C C . LEU A 1 264 ? -0.913 6.582 -0.457 1.00 94.31 264 LEU A C 1
ATOM 2074 O O . LEU A 1 264 ? -0.675 7.610 0.187 1.00 94.31 264 LEU A O 1
ATOM 2078 N N . GLY A 1 265 ? 0.025 5.716 -0.820 1.00 91.19 265 GLY A N 1
ATOM 2079 C CA . GLY A 1 265 ? 1.425 5.714 -0.441 1.00 91.19 265 GLY A CA 1
ATOM 2080 C C . GLY A 1 265 ? 1.986 4.294 -0.500 1.00 91.19 265 GLY A C 1
ATOM 2081 O O . GLY A 1 265 ? 1.256 3.320 -0.659 1.00 91.19 265 GLY A O 1
ATOM 2082 N N . SER A 1 266 ? 3.303 4.184 -0.393 1.00 85.69 266 SER A N 1
ATOM 2083 C CA . SER A 1 266 ? 4.047 2.923 -0.459 1.00 85.69 266 SER A CA 1
ATOM 2084 C C . SER A 1 266 ? 4.313 2.367 0.939 1.00 85.69 266 SER A C 1
ATOM 2086 O O . SER A 1 266 ? 3.732 1.359 1.334 1.00 85.69 266 SER A O 1
ATOM 2088 N N . TYR A 1 267 ? 5.148 3.054 1.719 1.00 82.44 267 TYR A N 1
ATOM 2089 C CA . TYR A 1 267 ? 5.579 2.606 3.043 1.00 82.44 267 TYR A CA 1
ATOM 2090 C C . TYR A 1 267 ? 5.585 3.760 4.040 1.00 82.44 267 TYR A C 1
ATOM 2092 O O . TYR A 1 267 ? 5.814 4.919 3.676 1.00 82.44 267 TYR A O 1
ATOM 2100 N N . SER A 1 268 ? 5.339 3.454 5.311 1.00 87.06 268 SER A N 1
ATOM 2101 C CA . SER A 1 268 ? 5.337 4.458 6.366 1.00 87.06 268 SER A CA 1
ATOM 2102 C C . SER A 1 268 ? 6.741 4.855 6.827 1.00 87.06 268 SER A C 1
ATOM 2104 O O . SER A 1 268 ? 7.667 4.056 6.800 1.00 87.06 268 SER A O 1
ATOM 2106 N N . TYR A 1 269 ? 6.941 6.098 7.255 1.00 83.94 269 TYR A N 1
ATOM 2107 C CA . TYR A 1 269 ? 8.217 6.573 7.800 1.00 83.94 269 TYR A CA 1
ATOM 2108 C C . TYR A 1 269 ? 7.997 7.612 8.902 1.00 83.94 269 TYR A C 1
ATOM 2110 O O . TYR A 1 269 ? 6.924 8.208 9.013 1.00 83.94 269 TYR A O 1
ATOM 2118 N N . LEU A 1 270 ? 9.021 7.855 9.721 1.00 83.25 270 LEU A N 1
ATOM 2119 C CA . LEU A 1 270 ? 9.006 8.947 10.694 1.00 83.25 270 LEU A CA 1
ATOM 2120 C C . LEU A 1 270 ? 9.309 10.267 9.976 1.00 83.25 270 LEU A C 1
ATOM 2122 O O . LEU A 1 270 ? 10.397 10.436 9.425 1.00 83.25 270 LEU A O 1
ATOM 2126 N N . LYS A 1 271 ? 8.366 11.219 9.975 1.00 85.75 271 LYS A N 1
ATOM 2127 C CA . LYS A 1 271 ? 8.659 12.579 9.492 1.00 85.75 271 LYS A CA 1
ATOM 2128 C C . LYS A 1 271 ? 9.673 13.255 10.415 1.00 85.75 271 LYS A C 1
ATOM 2130 O O . LYS A 1 271 ? 9.834 12.878 11.574 1.00 85.75 271 LYS A O 1
ATOM 2135 N N . LYS A 1 272 ? 10.311 14.320 9.922 1.00 80.94 272 LYS A N 1
ATOM 2136 C CA . LYS A 1 272 ? 11.179 15.174 10.743 1.00 80.94 272 LYS A CA 1
ATOM 2137 C C . LYS A 1 272 ? 10.433 15.622 12.008 1.00 80.94 272 LYS A C 1
ATOM 2139 O O . LYS A 1 272 ? 9.382 16.248 11.914 1.00 80.94 272 LYS A O 1
ATOM 2144 N N . GLY A 1 273 ? 11.005 15.310 13.169 1.00 84.81 273 GLY A N 1
ATOM 2145 C CA . GLY A 1 273 ? 10.443 15.648 14.480 1.00 84.81 273 GLY A CA 1
ATOM 2146 C C . GLY A 1 273 ? 9.475 14.617 15.068 1.00 84.81 273 GLY A C 1
ATOM 2147 O O . GLY A 1 273 ? 9.126 14.763 16.233 1.00 84.81 273 GLY A O 1
ATOM 2148 N N . ALA A 1 274 ? 9.076 13.582 14.321 1.00 84.69 274 ALA A N 1
ATOM 2149 C CA . ALA A 1 274 ? 8.329 12.457 14.881 1.00 84.69 274 ALA A CA 1
ATOM 2150 C C . ALA A 1 274 ? 9.257 11.549 15.699 1.00 84.69 274 ALA A C 1
ATOM 2152 O O . ALA A 1 274 ? 10.432 11.374 15.354 1.00 84.69 274 ALA A O 1
ATOM 2153 N N . VAL A 1 275 ? 8.729 10.949 16.764 1.00 88.38 275 VAL A N 1
ATOM 2154 C CA . VAL A 1 275 ? 9.447 9.971 17.585 1.00 88.38 275 VAL A CA 1
ATOM 2155 C C . VAL A 1 275 ? 8.794 8.584 17.499 1.00 88.38 275 VAL A C 1
ATOM 2157 O O . VAL A 1 275 ? 7.865 8.327 16.735 1.00 88.38 275 VAL A O 1
ATOM 2160 N N . TRP A 1 276 ? 9.346 7.617 18.229 1.00 87.56 276 TRP A N 1
ATOM 2161 C CA . TRP A 1 276 ? 8.833 6.244 18.217 1.00 87.56 276 TRP A CA 1
ATOM 2162 C C . TRP A 1 276 ? 7.476 6.110 18.924 1.00 87.56 276 TRP A C 1
ATOM 2164 O O . TRP A 1 276 ? 6.739 5.169 18.633 1.00 87.56 276 TRP A O 1
ATOM 2174 N N . GLN A 1 277 ? 7.129 7.056 19.808 1.00 92.88 277 GLN A N 1
ATOM 2175 C CA . GLN A 1 277 ? 5.855 7.085 20.535 1.00 92.88 277 GLN A CA 1
ATOM 2176 C C . GLN A 1 277 ? 4.654 7.172 19.588 1.00 92.88 277 GLN A C 1
ATOM 2178 O O . GLN A 1 277 ? 3.598 6.630 19.880 1.00 92.88 277 GLN A O 1
ATOM 2183 N N . GLU A 1 278 ? 4.805 7.781 18.420 1.00 92.88 278 GLU A N 1
ATOM 2184 C CA . GLU A 1 278 ? 3.731 7.927 17.445 1.00 92.88 278 GLU A CA 1
ATOM 2185 C C . GLU A 1 278 ? 3.372 6.587 16.798 1.00 92.88 278 GLU A C 1
ATOM 2187 O O . GLU A 1 278 ? 2.196 6.294 16.587 1.00 92.88 278 GLU A O 1
ATOM 2192 N N . ILE A 1 279 ? 4.353 5.709 16.570 1.00 92.12 279 ILE A N 1
ATOM 2193 C CA . ILE A 1 279 ? 4.067 4.315 16.197 1.00 92.12 279 ILE A CA 1
ATOM 2194 C C . ILE A 1 279 ? 3.347 3.616 17.351 1.00 92.12 279 ILE A C 1
ATOM 2196 O O . ILE A 1 279 ? 2.450 2.796 17.117 1.00 92.12 279 ILE A O 1
ATOM 2200 N N . GLU A 1 280 ? 3.699 3.964 18.595 1.00 93.62 280 GLU A N 1
ATOM 2201 C CA . GLU A 1 280 ? 3.047 3.398 19.766 1.00 93.62 280 GLU A CA 1
ATOM 2202 C C . GLU A 1 280 ? 1.560 3.772 19.868 1.00 93.62 280 GLU A C 1
ATOM 2204 O O . GLU A 1 280 ? 0.670 2.923 19.994 1.00 93.62 280 GLU A O 1
ATOM 2209 N N . ASP A 1 281 ? 1.281 5.054 19.686 1.00 95.69 281 ASP A N 1
ATOM 2210 C CA . ASP A 1 281 ? -0.058 5.621 19.678 1.00 95.69 281 ASP A CA 1
ATOM 2211 C C . ASP A 1 281 ? -0.885 5.112 18.482 1.00 95.69 281 ASP A C 1
ATOM 2213 O O . ASP A 1 281 ? -2.102 4.892 18.600 1.00 95.69 281 ASP A O 1
ATOM 2217 N N . LEU A 1 282 ? -0.247 4.854 17.331 1.00 95.75 282 LEU A N 1
ATOM 2218 C CA . LEU A 1 282 ? -0.902 4.243 16.175 1.00 95.75 282 LEU A CA 1
ATOM 2219 C C . LEU A 1 282 ? -1.268 2.775 16.436 1.00 95.75 282 LEU A C 1
ATOM 2221 O O . LEU A 1 282 ? -2.399 2.385 16.126 1.00 95.75 282 LEU A O 1
ATOM 2225 N N . TYR A 1 283 ? -0.388 1.975 17.057 1.00 93.94 283 TYR A N 1
ATOM 2226 C CA . TYR A 1 283 ? -0.709 0.577 17.385 1.00 93.94 283 TYR A CA 1
ATOM 2227 C C . TYR A 1 283 ? -1.802 0.457 18.453 1.00 93.94 283 TYR A C 1
ATOM 2229 O O . TYR A 1 283 ? -2.529 -0.541 18.461 1.00 93.94 283 TYR A O 1
ATOM 2237 N N . ALA A 1 284 ? -1.903 1.425 19.377 1.00 95.75 284 ALA A N 1
ATOM 2238 C CA . ALA A 1 284 ? -2.715 1.299 20.588 1.00 95.75 284 ALA A CA 1
ATOM 2239 C C . ALA A 1 284 ? -4.184 0.935 20.281 1.00 95.75 284 ALA A C 1
ATOM 2241 O O . ALA A 1 284 ? -4.786 1.517 19.371 1.00 95.75 284 ALA A O 1
ATOM 2242 N N . PRO A 1 285 ? -4.801 -0.013 21.008 1.00 95.62 285 PRO A N 1
ATOM 2243 C CA . PRO A 1 285 ? -6.173 -0.413 20.733 1.00 95.62 285 PRO A CA 1
ATOM 2244 C C . PRO A 1 285 ? -7.183 0.681 21.114 1.00 95.62 285 PRO A C 1
ATOM 2246 O O . PRO A 1 285 ? -6.900 1.586 21.901 1.00 95.62 285 PRO A O 1
ATOM 2249 N N . TYR A 1 286 ? -8.383 0.585 20.548 1.00 93.75 286 TYR A N 1
ATOM 2250 C CA . TYR A 1 286 ? -9.451 1.568 20.681 1.00 93.75 286 TYR A CA 1
ATOM 2251 C C . TYR A 1 286 ? -10.799 0.906 21.032 1.00 93.75 286 TYR A C 1
ATOM 2253 O O . TYR A 1 286 ? -11.161 -0.103 20.426 1.00 93.75 286 TYR A O 1
ATOM 2261 N N . PRO A 1 287 ? -11.587 1.455 21.973 1.00 91.69 287 PRO A N 1
ATOM 2262 C CA . PRO A 1 287 ? -11.203 2.457 22.971 1.00 91.69 287 PRO A CA 1
ATOM 2263 C C . PRO A 1 287 ? -10.096 1.946 23.912 1.00 91.69 287 PRO A C 1
ATOM 2265 O O . PRO A 1 287 ? -9.848 0.746 23.989 1.00 91.69 287 PRO A O 1
ATOM 2268 N N . SER A 1 288 ? -9.430 2.845 24.646 1.00 88.62 288 SER A N 1
ATOM 2269 C CA . SER A 1 288 ? -8.347 2.461 25.574 1.00 88.62 288 SER A CA 1
ATOM 2270 C C . SER A 1 288 ? -8.843 1.626 26.762 1.00 88.62 288 SER A C 1
ATOM 2272 O O . SER A 1 288 ? -8.129 0.762 27.266 1.00 88.62 288 SER A O 1
ATOM 2274 N N . LYS A 1 289 ? -10.089 1.856 27.194 1.00 85.75 289 LYS A N 1
ATOM 2275 C CA . LYS A 1 289 ? -10.799 1.036 28.182 1.00 85.75 289 LYS A CA 1
ATOM 2276 C C . LYS A 1 289 ? -11.751 0.091 27.451 1.00 85.75 289 LYS A C 1
ATOM 2278 O O . LYS A 1 289 ? -12.574 0.554 26.671 1.00 85.75 289 LYS A O 1
ATOM 2283 N N . ASP A 1 290 ? -11.664 -1.205 27.750 1.00 85.62 290 ASP A N 1
ATOM 2284 C CA . ASP A 1 290 ? -12.446 -2.272 27.095 1.00 85.62 290 ASP A CA 1
ATOM 2285 C C . ASP A 1 290 ? -12.290 -2.284 25.553 1.00 85.62 290 ASP A C 1
ATOM 2287 O O . ASP A 1 290 ? -13.256 -2.034 24.824 1.00 85.62 290 ASP A O 1
ATOM 2291 N N . PRO A 1 291 ? -11.069 -2.561 25.048 1.00 91.31 291 PRO A N 1
ATOM 2292 C CA . PRO A 1 291 ? -10.721 -2.416 23.637 1.00 91.31 291 PRO A CA 1
ATOM 2293 C C . PRO A 1 291 ? -11.542 -3.312 22.705 1.00 91.31 291 PRO A C 1
ATOM 2295 O O . PRO A 1 291 ? -11.805 -4.481 22.997 1.00 91.31 291 PRO A O 1
ATOM 2298 N N . GLN A 1 292 ? -11.907 -2.750 21.551 1.00 92.94 292 GLN A N 1
ATOM 2299 C CA . GLN A 1 292 ? -12.761 -3.374 20.532 1.00 92.94 292 GLN A CA 1
ATOM 2300 C C . GLN A 1 292 ? -12.145 -3.360 19.137 1.00 92.94 292 GLN A C 1
ATOM 2302 O O . GLN A 1 292 ? -12.393 -4.264 18.346 1.00 92.94 292 GLN A O 1
ATOM 2307 N N . VAL A 1 293 ? -11.337 -2.350 18.844 1.00 96.50 293 VAL A N 1
ATOM 2308 C CA . VAL A 1 293 ? -10.636 -2.155 17.584 1.00 96.50 293 VAL A CA 1
ATOM 2309 C C . VAL A 1 293 ? -9.143 -2.229 17.868 1.00 96.50 293 VAL A C 1
ATOM 2311 O O . VAL A 1 293 ? -8.620 -1.486 18.695 1.00 96.50 293 VAL A O 1
ATOM 2314 N N . PHE A 1 294 ? -8.454 -3.128 17.185 1.00 97.94 294 PHE A N 1
ATOM 2315 C CA . PHE A 1 294 ? -7.009 -3.311 17.276 1.00 97.94 294 PHE A CA 1
ATOM 2316 C C . PHE A 1 294 ? -6.379 -2.898 15.952 1.00 97.94 294 PHE A C 1
ATOM 2318 O O . PHE A 1 294 ? -6.955 -3.164 14.904 1.00 97.94 294 PHE A O 1
ATOM 2325 N N . PHE A 1 295 ? -5.213 -2.256 15.985 1.00 98.00 295 PHE A N 1
ATOM 2326 C CA . PHE A 1 295 ? -4.532 -1.789 14.778 1.00 98.00 295 PHE A CA 1
ATOM 2327 C C . PHE A 1 295 ? -3.325 -2.677 14.460 1.00 98.00 295 PHE A C 1
ATOM 2329 O O . PHE A 1 295 ? -2.540 -3.045 15.343 1.00 98.00 295 PHE A O 1
ATOM 2336 N N . ALA A 1 296 ? -3.204 -3.030 13.186 1.00 97.50 296 ALA A N 1
ATOM 2337 C CA . ALA A 1 296 ? -2.122 -3.830 12.630 1.00 97.50 296 ALA A CA 1
ATOM 2338 C C . ALA A 1 296 ? -1.717 -3.275 11.257 1.00 97.50 296 ALA A C 1
ATOM 2340 O O . ALA A 1 296 ? -2.331 -2.342 10.746 1.00 97.50 296 ALA A O 1
ATOM 2341 N N . GLY A 1 297 ? -0.664 -3.835 10.671 1.00 95.19 297 GLY A N 1
ATOM 2342 C CA . GLY A 1 297 ? -0.024 -3.313 9.464 1.00 95.19 297 GLY A CA 1
ATOM 2343 C C . GLY A 1 297 ? 1.376 -2.783 9.755 1.00 95.19 297 GLY A C 1
ATOM 2344 O O . GLY A 1 297 ? 1.766 -2.616 10.915 1.00 95.19 297 GLY A O 1
ATOM 2345 N N . GLU A 1 298 ? 2.155 -2.557 8.700 1.00 91.62 298 GLU A N 1
ATOM 2346 C CA . GLU A 1 298 ? 3.578 -2.201 8.808 1.00 91.62 298 GLU A CA 1
ATOM 2347 C C . GLU A 1 298 ? 3.808 -0.920 9.627 1.00 91.62 298 GLU A C 1
ATOM 2349 O O . GLU A 1 298 ? 4.661 -0.916 10.512 1.00 91.62 298 GLU A O 1
ATOM 2354 N N . ALA A 1 299 ? 2.936 0.084 9.473 1.00 92.50 299 ALA A N 1
ATOM 2355 C CA . ALA A 1 299 ? 3.026 1.361 10.184 1.00 92.50 299 ALA A CA 1
ATOM 2356 C C . ALA A 1 299 ? 2.833 1.252 11.703 1.00 92.50 299 ALA A C 1
ATOM 2358 O O . ALA A 1 299 ? 3.112 2.188 12.444 1.00 92.50 299 ALA A O 1
ATOM 2359 N N . THR A 1 300 ? 2.352 0.105 12.185 1.00 94.44 300 THR A N 1
ATOM 2360 C CA . THR A 1 300 ? 2.150 -0.166 13.615 1.00 94.44 300 THR A CA 1
ATOM 2361 C C . THR A 1 300 ? 3.267 -1.034 14.206 1.00 94.44 300 THR A C 1
ATOM 2363 O O . THR A 1 300 ? 3.123 -1.560 15.313 1.00 94.44 300 THR A O 1
ATOM 2366 N N . SER A 1 301 ? 4.345 -1.285 13.457 1.00 88.38 301 SER A N 1
ATOM 2367 C CA . SER A 1 301 ? 5.428 -2.186 13.849 1.00 88.38 301 SER A CA 1
ATOM 2368 C C . SER A 1 301 ? 6.6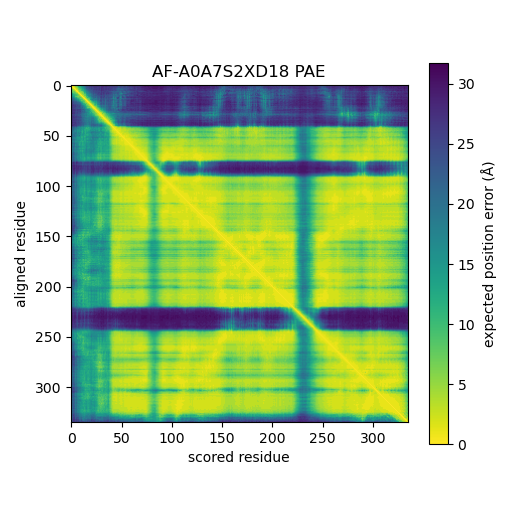69 -1.418 14.295 1.00 88.38 301 SER A C 1
ATOM 2370 O O . SER A 1 301 ? 7.282 -0.705 13.508 1.00 88.38 301 SER A O 1
ATOM 2372 N N . LEU A 1 302 ? 7.091 -1.626 15.546 1.00 81.88 302 LEU A N 1
ATOM 2373 C CA . LEU A 1 302 ? 8.368 -1.107 16.052 1.00 81.88 302 LEU A CA 1
ATOM 2374 C C . LEU A 1 302 ? 9.576 -1.921 15.560 1.00 81.88 302 LEU A C 1
ATOM 2376 O O . LEU A 1 302 ? 10.679 -1.389 15.492 1.00 81.88 302 LEU A O 1
ATOM 2380 N N . GLU A 1 303 ? 9.368 -3.200 15.230 1.00 73.56 303 GLU A N 1
ATOM 2381 C CA . GLU A 1 303 ? 10.425 -4.150 14.846 1.00 73.56 303 GLU A CA 1
ATOM 2382 C C . GLU A 1 303 ? 10.687 -4.196 13.335 1.00 73.56 303 GLU A C 1
ATOM 2384 O O . GLU A 1 303 ? 11.647 -4.821 12.897 1.00 73.56 303 GLU A O 1
ATOM 2389 N N . GLY A 1 304 ? 9.811 -3.601 12.523 1.00 71.50 304 GLY A N 1
ATOM 2390 C CA . GLY A 1 304 ? 9.863 -3.759 11.070 1.00 71.50 304 GLY A CA 1
ATOM 2391 C C . GLY A 1 304 ? 8.876 -2.863 10.342 1.00 71.50 304 GLY A C 1
ATOM 2392 O O . GLY A 1 304 ? 8.044 -3.358 9.584 1.00 71.50 304 GLY A O 1
ATOM 2393 N N . ILE A 1 305 ? 8.934 -1.557 10.603 1.00 76.25 305 ILE A N 1
ATOM 2394 C CA . ILE A 1 305 ? 8.260 -0.569 9.754 1.00 76.25 305 ILE A CA 1
ATOM 2395 C C . ILE A 1 305 ? 8.703 -0.775 8.293 1.00 76.25 305 ILE A C 1
ATOM 2397 O O . ILE A 1 305 ? 9.824 -1.214 8.042 1.00 76.25 305 ILE A O 1
ATOM 2401 N N . GLN A 1 306 ? 7.818 -0.518 7.332 1.00 80.25 306 GLN A N 1
ATOM 2402 C CA . GLN A 1 306 ? 8.035 -0.683 5.885 1.00 80.25 306 GLN A CA 1
ATOM 2403 C C . GLN A 1 306 ? 8.169 -2.132 5.390 1.00 80.25 306 GLN A C 1
ATOM 2405 O O . GLN A 1 306 ? 8.386 -2.358 4.202 1.00 80.25 306 GLN A O 1
ATOM 2410 N N . CYS A 1 307 ? 8.019 -3.130 6.267 1.00 79.25 307 CYS A N 1
ATOM 2411 C CA . CYS A 1 307 ? 8.332 -4.520 5.941 1.00 79.25 307 CYS A CA 1
ATOM 2412 C C . CYS A 1 307 ? 7.110 -5.440 6.001 1.00 79.25 307 CYS A C 1
ATOM 2414 O O . CYS A 1 307 ? 6.280 -5.356 6.911 1.00 79.25 307 CYS A O 1
ATOM 2416 N N . VAL A 1 308 ? 7.079 -6.438 5.111 1.00 83.44 308 VAL A N 1
ATOM 2417 C CA . VAL A 1 308 ? 6.095 -7.538 5.146 1.00 83.44 308 VAL A CA 1
ATOM 2418 C C . VAL A 1 308 ? 6.152 -8.284 6.484 1.00 83.44 308 VAL A C 1
ATOM 2420 O O . VAL A 1 308 ? 5.117 -8.548 7.094 1.00 83.44 308 VAL A O 1
ATOM 2423 N N . THR A 1 309 ? 7.354 -8.555 7.002 1.00 83.56 309 THR A N 1
ATOM 2424 C CA . THR A 1 309 ? 7.545 -9.202 8.310 1.00 83.56 309 THR A CA 1
ATOM 2425 C C . THR A 1 309 ? 6.966 -8.370 9.453 1.00 83.56 309 THR A C 1
ATOM 2427 O O . THR A 1 309 ? 6.371 -8.921 10.379 1.00 83.56 309 THR A O 1
ATOM 2430 N N . GLY A 1 310 ? 7.086 -7.040 9.388 1.00 85.75 310 GLY A N 1
ATOM 2431 C CA . GLY A 1 310 ? 6.484 -6.158 10.383 1.00 85.75 310 GLY A CA 1
ATOM 2432 C C . GLY A 1 310 ? 4.962 -6.138 10.308 1.00 85.75 310 GLY A C 1
ATOM 2433 O O . GLY A 1 310 ? 4.310 -6.166 11.350 1.00 85.75 310 GLY A O 1
ATOM 2434 N N . ALA A 1 311 ? 4.388 -6.165 9.102 1.00 89.25 311 ALA A N 1
ATOM 2435 C CA . ALA A 1 311 ? 2.946 -6.325 8.916 1.00 89.25 311 ALA A CA 1
ATOM 2436 C C . ALA A 1 311 ? 2.435 -7.674 9.459 1.00 89.25 311 ALA A C 1
ATOM 2438 O O . ALA A 1 311 ? 1.402 -7.723 10.126 1.00 89.25 311 ALA A O 1
ATOM 2439 N N . HIS A 1 312 ? 3.176 -8.761 9.232 1.00 89.38 312 HIS A N 1
ATOM 2440 C CA . HIS A 1 312 ? 2.838 -10.089 9.745 1.00 89.38 312 HIS A CA 1
ATOM 2441 C C . HIS A 1 312 ? 2.853 -10.128 11.281 1.00 89.38 312 HIS A C 1
ATOM 2443 O O . HIS A 1 312 ? 1.845 -10.454 11.912 1.00 89.38 312 HIS A O 1
ATOM 2449 N N . LYS A 1 313 ? 3.968 -9.711 11.896 1.00 90.31 313 LYS A N 1
ATOM 2450 C CA . LYS A 1 313 ? 4.122 -9.670 13.359 1.00 90.31 313 LYS A CA 1
ATOM 2451 C C . LYS A 1 313 ? 3.102 -8.746 14.031 1.00 90.31 313 LYS A C 1
ATOM 2453 O O . LYS A 1 313 ? 2.577 -9.070 15.097 1.00 90.31 313 LYS A O 1
ATOM 2458 N N . SER A 1 314 ? 2.782 -7.603 13.420 1.00 95.25 314 SER A N 1
ATOM 2459 C CA . SER A 1 314 ? 1.754 -6.704 13.956 1.00 95.25 314 SER A CA 1
ATOM 2460 C C . SER A 1 314 ? 0.347 -7.304 13.872 1.00 95.25 314 SER A C 1
ATOM 2462 O O . SER A 1 314 ? -0.454 -7.098 14.786 1.00 95.25 314 SER A O 1
ATOM 2464 N N . GLY A 1 315 ? 0.066 -8.110 12.843 1.00 95.75 315 GLY A N 1
ATOM 2465 C CA . GLY A 1 315 ? -1.152 -8.913 12.739 1.00 95.75 315 GLY A CA 1
ATOM 2466 C C . GLY A 1 315 ? -1.274 -9.944 13.865 1.00 95.75 315 GLY A C 1
ATOM 2467 O O . GLY A 1 315 ? -2.296 -9.983 14.555 1.00 95.75 315 GLY A O 1
ATOM 2468 N N . GLU A 1 316 ? -0.215 -10.720 14.127 1.00 95.75 316 GLU A N 1
ATOM 2469 C CA . GLU A 1 316 ? -0.181 -11.670 15.250 1.00 95.75 316 GLU A CA 1
ATOM 2470 C C . GLU A 1 316 ? -0.397 -10.971 16.597 1.00 95.75 316 GLU A C 1
ATOM 2472 O O . GLU A 1 316 ? -1.175 -11.435 17.436 1.00 95.75 316 GLU A O 1
ATOM 2477 N N . ARG A 1 317 ? 0.256 -9.821 16.801 1.00 95.94 317 ARG A N 1
ATOM 2478 C CA . ARG A 1 317 ? 0.083 -8.993 17.999 1.00 95.94 317 ARG A CA 1
ATOM 2479 C C . ARG A 1 317 ? -1.372 -8.556 18.173 1.00 95.94 317 ARG A C 1
ATOM 2481 O O . ARG A 1 317 ? -1.917 -8.701 19.267 1.00 95.94 317 ARG A O 1
ATOM 2488 N N . ALA A 1 318 ? -2.012 -8.041 17.123 1.00 97.38 318 ALA A N 1
ATOM 2489 C CA . ALA A 1 318 ? -3.411 -7.619 17.187 1.00 97.38 318 ALA A CA 1
ATOM 2490 C C . ALA A 1 318 ? -4.351 -8.798 17.487 1.00 97.38 318 ALA A C 1
ATOM 2492 O O . ALA A 1 318 ? -5.231 -8.673 18.341 1.00 97.38 318 ALA A O 1
ATOM 2493 N N . ALA A 1 319 ? -4.119 -9.963 16.874 1.00 97.31 319 ALA A N 1
ATOM 2494 C CA . ALA A 1 319 ? -4.874 -11.181 17.162 1.00 97.31 319 ALA A CA 1
ATOM 2495 C C . ALA A 1 319 ? -4.731 -11.617 18.632 1.00 97.31 319 ALA A C 1
ATOM 2497 O O . ALA A 1 319 ? -5.731 -11.894 19.298 1.00 97.31 319 ALA A O 1
ATOM 2498 N N . ARG A 1 320 ? -3.510 -11.605 19.187 1.00 97.12 320 ARG A N 1
ATOM 2499 C CA . ARG A 1 320 ? -3.280 -11.873 20.621 1.00 97.12 320 ARG A CA 1
ATOM 2500 C C . ARG A 1 320 ? -3.990 -10.851 21.514 1.00 97.12 320 ARG A C 1
ATOM 2502 O O . ARG A 1 320 ? -4.549 -11.235 22.540 1.00 97.12 320 ARG A O 1
ATOM 2509 N N . GLY A 1 321 ? -4.025 -9.580 21.109 1.00 96.12 321 GLY A N 1
ATOM 2510 C CA . GLY A 1 321 ? -4.774 -8.521 21.790 1.00 96.12 321 GLY A CA 1
ATOM 2511 C C . GLY A 1 321 ? -6.277 -8.807 21.869 1.00 96.12 321 GLY A C 1
ATOM 2512 O O . GLY A 1 321 ? -6.865 -8.716 22.950 1.00 96.12 321 GLY A O 1
ATOM 2513 N N . VAL A 1 322 ? -6.882 -9.241 20.758 1.00 95.81 322 VAL A N 1
ATOM 2514 C CA . VAL A 1 322 ? -8.288 -9.679 20.721 1.00 95.81 322 VAL A CA 1
ATOM 2515 C C . VAL A 1 322 ? -8.515 -10.851 21.679 1.00 95.81 322 VAL A C 1
ATOM 2517 O O . VAL A 1 322 ? -9.423 -10.801 22.511 1.00 95.81 322 VAL A O 1
ATOM 2520 N N . MET A 1 323 ? -7.659 -11.876 21.634 1.00 95.44 323 MET A N 1
ATOM 2521 C CA . MET A 1 323 ? -7.772 -13.049 22.511 1.00 95.44 323 MET A CA 1
ATOM 2522 C C . MET A 1 323 ? -7.682 -12.674 23.998 1.00 95.44 323 MET A C 1
ATOM 2524 O O . MET A 1 323 ? -8.485 -13.144 24.808 1.00 95.44 323 MET A O 1
ATOM 2528 N N . ALA A 1 324 ? -6.761 -11.781 24.368 1.00 93.19 324 ALA A N 1
ATOM 2529 C CA . ALA A 1 324 ? -6.638 -11.286 25.737 1.00 93.19 324 ALA A CA 1
ATOM 2530 C C . ALA A 1 324 ? -7.895 -10.518 26.188 1.00 93.19 324 ALA A C 1
ATOM 2532 O O . ALA A 1 324 ? -8.399 -10.740 27.294 1.00 93.19 324 ALA A O 1
ATOM 2533 N N . ALA A 1 325 ? -8.457 -9.671 25.319 1.00 89.50 325 ALA A N 1
ATOM 2534 C CA . ALA A 1 325 ? -9.701 -8.956 25.600 1.00 89.50 325 ALA A CA 1
ATOM 2535 C C . ALA A 1 325 ? -10.891 -9.915 25.794 1.00 89.50 325 ALA A C 1
ATOM 2537 O O . ALA A 1 325 ? -11.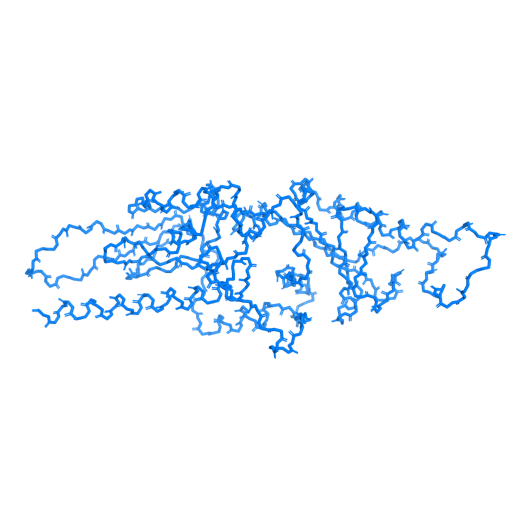713 -9.711 26.692 1.00 89.50 325 ALA A O 1
ATOM 2538 N N . MET A 1 326 ? -10.959 -11.000 25.015 1.00 88.25 326 MET A N 1
ATOM 2539 C CA . MET A 1 326 ? -11.977 -12.045 25.176 1.00 88.25 326 MET A CA 1
ATOM 2540 C C . MET A 1 326 ? -11.866 -12.764 26.529 1.00 88.25 326 MET A C 1
ATOM 2542 O O . MET A 1 326 ? -12.884 -13.007 27.183 1.00 88.25 326 MET A O 1
ATOM 2546 N N . VAL A 1 327 ? -10.647 -13.086 26.977 1.00 85.94 327 VAL A N 1
ATOM 2547 C CA . VAL A 1 327 ? -10.405 -13.758 28.268 1.00 85.94 327 VAL A CA 1
ATOM 2548 C C . VAL A 1 327 ? -10.748 -12.847 29.446 1.00 85.94 327 VAL A C 1
ATOM 2550 O O . VAL A 1 327 ? -11.464 -13.269 30.359 1.00 85.94 327 VAL A O 1
ATOM 2553 N N . ASN A 1 328 ? -10.298 -11.591 29.418 1.00 79.75 328 ASN A N 1
ATOM 2554 C CA . ASN A 1 328 ? -10.582 -10.624 30.481 1.00 79.75 328 ASN A CA 1
ATOM 2555 C C . ASN A 1 328 ? -12.090 -10.394 30.652 1.00 79.75 328 ASN A C 1
ATOM 2557 O O . ASN A 1 328 ? -12.579 -10.323 31.779 1.00 79.75 328 ASN A O 1
ATOM 2561 N N . LYS A 1 329 ? -12.850 -10.394 29.549 1.00 71.31 329 LYS A N 1
ATOM 2562 C CA . LYS A 1 329 ? -14.317 -10.327 29.574 1.00 71.31 329 LYS A CA 1
ATOM 2563 C C . LYS A 1 329 ? -14.948 -11.533 30.273 1.00 71.31 329 LYS A C 1
ATOM 2565 O O . LYS A 1 329 ? -15.859 -11.354 31.077 1.00 71.31 329 LYS A O 1
ATOM 2570 N N . ARG A 1 330 ? -14.478 -12.755 29.988 1.00 71.94 330 ARG A N 1
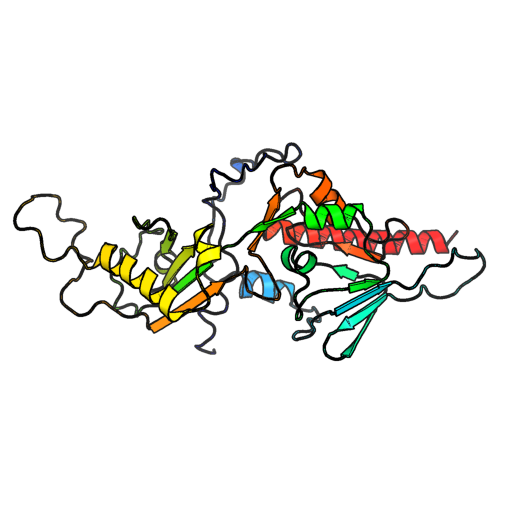ATOM 2571 C CA . ARG A 1 330 ? -14.982 -13.975 30.649 1.00 71.94 330 ARG A CA 1
ATOM 2572 C C . ARG A 1 330 ? -14.713 -13.944 32.153 1.00 71.94 330 ARG A C 1
ATOM 2574 O O . ARG A 1 330 ? -15.612 -14.242 32.928 1.00 71.94 330 ARG A O 1
ATOM 2581 N N . ARG A 1 331 ? -13.513 -13.518 32.561 1.00 68.06 331 ARG A N 1
ATOM 2582 C CA . ARG A 1 331 ? -13.136 -13.389 33.980 1.00 68.06 331 ARG A CA 1
ATOM 2583 C C . ARG A 1 331 ? -13.943 -12.315 34.711 1.00 68.06 331 ARG A C 1
ATOM 2585 O O . ARG A 1 331 ? -14.363 -12.549 35.835 1.00 68.06 331 ARG A O 1
ATOM 2592 N N . GLY A 1 332 ? -14.188 -11.168 34.076 1.00 60.66 332 GLY A N 1
ATOM 2593 C CA . GLY A 1 332 ? -15.014 -10.099 34.646 1.00 60.66 332 GLY A CA 1
ATOM 2594 C C . GLY A 1 332 ? -16.509 -10.427 34.727 1.00 60.66 332 GLY A C 1
ATOM 2595 O O . GLY A 1 332 ? -17.213 -9.790 35.495 1.00 60.66 332 GLY A O 1
ATOM 2596 N N . ALA A 1 333 ? -16.998 -11.403 33.954 1.00 55.81 333 ALA A N 1
ATOM 2597 C CA . ALA A 1 333 ? -18.378 -11.890 34.032 1.00 55.81 333 ALA A CA 1
ATOM 2598 C C . ALA A 1 333 ? -18.577 -13.030 35.051 1.00 55.81 333 ALA A C 1
ATOM 2600 O O . ALA A 1 333 ? -19.719 -13.364 35.353 1.00 55.81 333 ALA A O 1
ATOM 2601 N N . ALA A 1 334 ? -17.488 -13.648 35.523 1.00 52.56 334 ALA A N 1
ATOM 2602 C CA . ALA A 1 334 ? -17.497 -14.762 36.474 1.00 52.56 334 ALA A CA 1
ATOM 2603 C C . ALA A 1 334 ? -17.250 -14.334 37.936 1.00 52.56 334 ALA A C 1
ATOM 2605 O O . ALA A 1 334 ? -17.296 -15.183 38.822 1.00 52.56 334 ALA A O 1
ATOM 2606 N N . LYS A 1 335 ? -16.958 -13.050 38.175 1.00 41.69 335 LYS A N 1
ATOM 2607 C CA . LYS A 1 335 ? -16.878 -12.421 39.502 1.00 41.69 335 LYS A CA 1
ATOM 2608 C C . LYS A 1 335 ? -18.169 -11.670 39.797 1.00 41.69 335 LYS A C 1
ATOM 2610 O O . LYS A 1 335 ? -18.539 -11.617 40.984 1.00 41.69 335 LYS A O 1
#

pLDDT: mean 79.41, std 21.54, range [24.86, 98.19]

Foldseek 3Di:
DDPPVPAVQAPPDDDDDDPDPVPFDPDPLPPADPDPPVVPDDDDDPLVHCCVVPVVVVCVPPDDDPPFAWAEKAQDDDDPDDPPDPDDHAWIWTATPVRDIDTHQFAEAAFALLLPQDCFPRHNYYYVVHDDPLLVVLSVQKDFFKKKKKKFAFDLVQDQDDQQDQWDDFPPPQWTKGNSSNVVPRRMIMTIGHPPVLVVCDPDNVVSVVVVLVRVCVVQAPPPPDDPDDDDDDDPPPRRDHDDDRTDTPDMDMDIQCPPNRRVHQFMDRDVPRDCVSLVSNQQFPPNPLGRYGYAYLSNFPHHGNDPVRRVVRVVVRVVVVVVSVVVVVVVVVD

InterPro domains:
  IPR002937 Amine oxidase [PF01593] (88-322)
  IPR036188 FAD/NAD(P)-binding domain superfamily [G3DSA:3.50.50.60] (272-333)
  IPR036188 FAD/NAD(P)-binding domain superfamily [SSF51905] (41-324)
  IPR050281 Flavin monoamine oxidase and related enzymes [PTHR10742] (43-327)

Secondary structure (DSSP, 8-state):
--TT-TTTTTSS---SS----TTS-----TTSPPPPGGG-------TT-HIIIIIHHHTTTS---TT--EEEEE----PPPPTT--PPPPPEEEEETTS-EEEES-EEE---HHHHHS--TTT--EEESPPPHHHHHHHHHEEE---EEEEEE--GGG--S-SS-SEE--SSTTEEEEEGGGGT-TTEEEEEE-TTHHHHS-S-HHHHHHHHHHHHHHHHTTTSS--SS----TTS-SS---SSSPPPPSEEEEEETTT-TTTSSS-EEEPTT--HHHHHHHHS-BSSSS--EEE-SGGG-SS-TTSHHHHHHHHHHHHHHHHHHHHHHHHHH--

Organism: NCBI:txid641309

Radius of gyration: 24.74 Å; Cα contacts (8 Å, |Δi|>4): 497; chains: 1; bounding box: 70×37×76 Å

Sequence (335 aa):
VDQNDIIGSDIYNFQYSLQLDVRVAQTRNPKVGPINPADGAGDRLLCKGYSPFLVKHLAKGMRCMTGKSVQRISIPHLKPRSAKSKRRRPQISVRCRDGAQYTCDYVICCVPLGVLQKNHPDSAIHFEPALPAQKLSAIKSLGSGAHGKIVLRFRPDQIFWPKDTPQLVPLDQRYHILNLNAYGKKGVLCAHVWPPYAEEMGEDDEKAVEDLLEVLKGMFWNNTKDNNNTTTNAETKKDAKGDGAFPEPVDYVVARWNSDPFALGSYSYLKKGAVWQEIEDLYAPYPSKDPQVFFAGEATSLEGIQCVTGAHKSGERAARGVMAAMVNKRRGAAK

Nearest PDB structures (foldseek):
  7vqu-assembly1_A  TM=8.478E-01  e=1.632E-17  Homo sapiens
  2dw4-assembly1_A  TM=8.628E-01  e=7.681E-17  Homo sapiens
  2h94-assembly1_A  TM=8.488E-01  e=2.469E-15  Homo sapiens
  4gdp-assembly2_D  TM=7.142E-01  e=1.569E-13  Saccharomyces cerevisiae S288C
  4gdp-assembly1_B  TM=7.174E-01  e=2.276E-13  Saccharomyces cerevisiae S288C

Solvent-accessible surface area (backbone atoms only — not comparable to full-atom values): 19930 Å² total; per-residue (Å²): 132,76,87,77,58,77,63,75,51,54,72,66,80,85,88,82,88,79,93,72,59,90,84,63,76,78,73,76,59,88,88,53,75,81,81,63,81,82,74,77,68,76,88,80,81,65,76,81,29,50,40,67,69,47,54,54,50,70,46,60,94,53,94,77,74,78,96,65,42,53,36,33,44,36,51,64,83,78,69,83,77,64,97,83,67,92,69,80,78,80,52,30,38,38,34,26,74,90,69,50,74,48,77,38,83,64,46,78,48,62,67,40,66,20,24,77,59,43,82,41,93,78,38,29,65,46,51,36,66,71,75,55,69,64,34,54,48,19,52,66,45,42,37,48,40,50,37,26,38,42,36,41,29,36,52,72,91,58,59,53,65,74,60,73,48,56,63,49,80,60,90,56,83,56,41,45,29,38,29,37,32,48,60,72,42,72,31,28,38,37,30,37,24,45,71,70,50,31,76,66,53,70,90,52,58,67,61,52,49,50,56,51,50,52,52,50,40,59,74,52,47,72,75,71,80,83,75,95,78,78,96,74,80,88,83,78,66,86,61,56,80,68,83,79,80,82,78,70,64,80,45,73,50,73,46,54,30,50,72,35,64,76,30,35,15,61,39,46,44,74,32,94,90,49,63,72,62,36,38,49,38,46,27,51,46,37,50,85,71,83,56,38,36,27,34,22,25,22,64,34,23,91,87,24,52,62,31,71,67,14,24,50,53,20,41,55,50,32,53,52,51,52,53,50,50,55,50,54,51,55,56,68,72,74,109

Mean predicted aligned error: 10.42 Å